Protein AF-X6NGT6-F1 (afdb_monomer_lite)

Structure (mmCIF, N/CA/C/O backbone):
data_AF-X6NGT6-F1
#
_entry.id   AF-X6NGT6-F1
#
loop_
_atom_site.group_PDB
_atom_site.id
_atom_site.type_symbol
_atom_site.label_atom_id
_atom_site.label_alt_id
_atom_site.label_comp_id
_atom_site.label_asym_id
_atom_site.label_entity_id
_atom_site.label_seq_id
_atom_site.pdbx_PDB_ins_code
_atom_site.Cartn_x
_atom_site.Cartn_y
_atom_site.Cartn_z
_atom_site.occupancy
_atom_site.B_iso_or_equiv
_atom_site.auth_seq_id
_atom_site.auth_comp_id
_atom_site.auth_asym_id
_atom_site.auth_atom_id
_atom_site.pdbx_PDB_model_num
ATOM 1 N N . MET A 1 1 ? 47.978 -23.141 -16.322 1.00 46.69 1 MET A N 1
ATOM 2 C CA . MET A 1 1 ? 48.030 -22.240 -15.149 1.00 46.69 1 MET A CA 1
ATOM 3 C C . MET A 1 1 ? 46.679 -21.555 -15.057 1.00 46.69 1 MET A C 1
ATOM 5 O O . MET A 1 1 ? 46.186 -21.098 -16.076 1.00 46.69 1 MET A O 1
ATOM 9 N N . LYS A 1 2 ? 46.016 -21.701 -13.908 1.00 37.84 2 LYS A N 1
ATOM 10 C CA . LYS A 1 2 ? 44.562 -21.581 -13.738 1.00 37.84 2 LYS A CA 1
ATOM 11 C C . LYS A 1 2 ? 44.108 -20.118 -13.680 1.00 37.84 2 LYS A C 1
ATOM 13 O O . LYS A 1 2 ? 44.763 -19.297 -13.047 1.00 37.84 2 LYS A O 1
ATOM 18 N N . ASN A 1 3 ? 42.982 -19.849 -14.338 1.00 34.78 3 ASN A N 1
ATOM 19 C CA . ASN A 1 3 ? 42.279 -18.572 -14.349 1.00 34.78 3 ASN A CA 1
ATOM 20 C C . ASN A 1 3 ? 41.592 -18.312 -13.004 1.00 34.78 3 ASN A C 1
ATOM 22 O O . ASN A 1 3 ? 41.085 -19.228 -12.360 1.00 34.78 3 ASN A O 1
ATOM 26 N N . ASN A 1 4 ? 41.606 -17.042 -12.612 1.00 36.25 4 ASN A N 1
ATOM 27 C CA . ASN A 1 4 ? 41.094 -16.511 -11.359 1.00 36.25 4 ASN A CA 1
ATOM 28 C C . ASN A 1 4 ? 39.622 -16.111 -11.561 1.00 36.25 4 ASN A C 1
ATOM 30 O O . ASN A 1 4 ? 39.339 -15.026 -12.068 1.00 36.25 4 ASN A O 1
ATOM 34 N N . THR A 1 5 ? 38.693 -16.991 -11.193 1.00 36.53 5 THR A N 1
ATOM 35 C CA . THR A 1 5 ? 3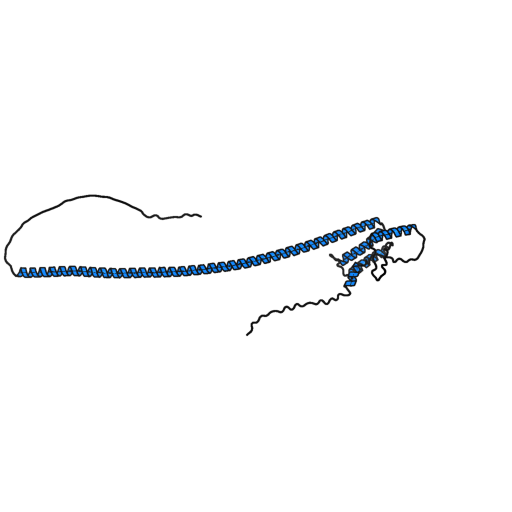7.263 -16.676 -11.091 1.00 36.53 5 THR A CA 1
ATOM 36 C C . THR A 1 5 ? 36.963 -16.513 -9.606 1.00 36.53 5 THR A C 1
ATOM 38 O O . THR A 1 5 ? 37.001 -17.484 -8.858 1.00 36.53 5 THR A O 1
ATOM 41 N N . LYS A 1 6 ? 36.747 -15.275 -9.152 1.00 36.47 6 LYS A N 1
ATOM 42 C CA . LYS A 1 6 ? 36.216 -15.007 -7.812 1.00 36.47 6 LYS A CA 1
ATOM 43 C C . LYS A 1 6 ? 34.702 -15.175 -7.873 1.00 36.47 6 LYS A C 1
ATOM 45 O O . LYS A 1 6 ? 33.984 -14.219 -8.147 1.00 36.47 6 LYS A O 1
ATOM 50 N N . GLU A 1 7 ? 34.255 -16.406 -7.681 1.00 31.94 7 GLU A N 1
ATOM 51 C CA . GLU A 1 7 ? 32.889 -16.723 -7.280 1.00 31.94 7 GLU A CA 1
ATOM 52 C C . GLU A 1 7 ? 32.806 -16.408 -5.783 1.00 31.94 7 GLU A C 1
ATOM 54 O O . GLU A 1 7 ? 33.496 -17.006 -4.961 1.00 31.94 7 GLU A O 1
ATOM 59 N N . SER A 1 8 ? 32.092 -15.338 -5.443 1.00 35.72 8 SER A N 1
ATOM 60 C CA . SER A 1 8 ? 31.777 -14.999 -4.063 1.00 35.72 8 SER A CA 1
ATOM 61 C C . SER A 1 8 ? 30.618 -15.883 -3.623 1.00 35.72 8 SER A C 1
ATOM 63 O O . SER A 1 8 ? 29.468 -15.601 -3.973 1.00 35.72 8 SER A O 1
ATOM 65 N N . ASP A 1 9 ? 30.932 -16.935 -2.876 1.00 31.55 9 ASP A N 1
ATOM 66 C CA . ASP A 1 9 ? 29.958 -17.724 -2.132 1.00 31.55 9 ASP A CA 1
ATOM 67 C C . ASP A 1 9 ? 29.259 -16.807 -1.126 1.00 31.55 9 ASP A C 1
ATOM 69 O O . ASP A 1 9 ? 29.783 -16.453 -0.069 1.00 31.55 9 ASP A O 1
ATOM 73 N N . ASN A 1 10 ? 28.069 -16.353 -1.507 1.00 35.31 10 ASN A N 1
ATOM 74 C CA . ASN A 1 10 ? 27.143 -15.673 -0.622 1.00 35.31 10 ASN A CA 1
ATOM 75 C C . ASN A 1 10 ? 26.397 -16.773 0.144 1.00 35.31 10 ASN A C 1
ATOM 77 O O . ASN A 1 10 ? 25.250 -17.101 -0.168 1.00 35.31 10 ASN A O 1
ATOM 81 N N . GLU A 1 11 ? 27.086 -17.403 1.097 1.00 34.66 11 GLU A N 1
ATOM 82 C CA . GLU A 1 11 ? 26.436 -18.246 2.091 1.00 34.66 11 GLU A CA 1
ATOM 83 C C . GLU A 1 11 ? 25.478 -17.355 2.877 1.00 34.66 11 GLU A C 1
ATOM 85 O O . GLU A 1 11 ? 25.872 -16.458 3.626 1.00 34.66 11 GLU A O 1
ATOM 90 N N . GLY A 1 12 ? 24.187 -17.560 2.618 1.00 30.50 12 GLY A N 1
ATOM 91 C CA . GLY A 1 12 ? 23.113 -16.904 3.331 1.00 30.50 12 GLY A CA 1
ATOM 92 C C . GLY A 1 12 ? 23.299 -17.126 4.822 1.00 30.50 12 GLY A C 1
ATOM 93 O O . GLY A 1 12 ? 23.121 -18.235 5.325 1.00 30.50 12 GLY A O 1
ATOM 94 N N . VAL A 1 13 ? 23.637 -16.046 5.522 1.00 30.73 13 VAL A N 1
ATOM 95 C CA . VAL A 1 13 ? 23.511 -15.952 6.970 1.00 30.73 13 VAL A CA 1
ATOM 96 C C . VAL A 1 13 ? 22.023 -16.088 7.270 1.00 30.73 13 VAL A C 1
ATOM 98 O O . VAL A 1 13 ? 21.266 -15.117 7.246 1.00 30.73 13 VAL A O 1
ATOM 101 N N . TRP A 1 14 ? 21.587 -17.320 7.515 1.00 27.00 14 TRP A N 1
ATOM 102 C CA . TRP A 1 14 ? 20.352 -17.577 8.228 1.00 27.00 14 TRP A CA 1
ATOM 103 C C . TRP A 1 14 ? 20.565 -17.014 9.625 1.00 27.00 14 TRP A C 1
ATOM 105 O O . TRP A 1 14 ? 21.152 -17.658 10.492 1.00 27.00 14 TRP A O 1
ATOM 115 N N . ILE A 1 15 ? 20.131 -15.772 9.829 1.00 28.94 15 ILE A N 1
ATOM 116 C CA . ILE A 1 15 ? 19.900 -15.254 11.168 1.00 28.94 15 ILE A CA 1
ATOM 117 C C . ILE A 1 15 ? 18.769 -16.119 11.717 1.00 28.94 15 ILE A C 1
ATOM 119 O O . ILE A 1 15 ? 17.588 -15.851 11.498 1.00 28.94 15 ILE A O 1
ATOM 123 N N . THR A 1 16 ? 19.137 -17.205 12.390 1.00 26.25 16 THR A N 1
ATOM 124 C CA . THR A 1 16 ? 18.264 -17.869 13.342 1.00 26.25 16 THR A CA 1
ATOM 125 C C . THR A 1 16 ? 18.009 -16.840 14.429 1.00 26.25 16 THR A C 1
ATOM 127 O O . THR A 1 16 ? 18.797 -16.684 15.361 1.00 26.25 16 THR A O 1
ATOM 130 N N . VAL A 1 17 ? 16.934 -16.070 14.264 1.00 31.61 17 VAL A N 1
ATOM 131 C CA . VAL A 1 17 ? 16.314 -15.354 15.370 1.00 31.61 17 VAL A CA 1
ATOM 132 C C . VAL A 1 17 ? 15.775 -16.458 16.263 1.00 31.61 17 VAL A C 1
ATOM 134 O O . VAL A 1 17 ? 14.681 -16.974 16.046 1.00 31.61 17 VAL A O 1
ATOM 137 N N . SER A 1 18 ? 16.624 -16.906 17.184 1.00 29.03 18 SER A N 1
ATOM 138 C CA . SER A 1 18 ? 16.264 -17.773 18.290 1.00 29.03 18 SER A CA 1
ATOM 139 C C . SER A 1 18 ? 15.046 -17.144 18.947 1.00 29.03 18 SER A C 1
ATOM 141 O O . SER A 1 18 ? 15.131 -16.077 19.554 1.00 29.03 18 SER A O 1
ATOM 143 N N . GLY A 1 19 ? 13.890 -17.753 18.707 1.00 31.58 19 GLY A N 1
ATOM 144 C CA . GLY A 1 19 ? 12.634 -17.316 19.270 1.00 31.58 19 GLY A CA 1
ATOM 145 C C . GLY A 1 19 ? 12.681 -17.500 20.775 1.00 31.58 19 GLY A C 1
ATOM 146 O O . GLY A 1 19 ? 12.391 -18.580 21.276 1.00 31.58 19 GLY A O 1
ATOM 147 N N . GLU A 1 20 ? 12.956 -16.419 21.497 1.00 29.33 20 GLU A N 1
ATOM 148 C CA . GLU A 1 20 ? 12.390 -16.187 22.827 1.00 29.33 20 GLU A CA 1
ATOM 149 C C . GLU A 1 20 ? 10.881 -15.931 22.662 1.00 29.33 20 GLU A C 1
ATOM 151 O O . GLU A 1 20 ? 10.355 -14.838 22.864 1.00 29.33 20 GLU A O 1
ATOM 156 N N . ALA A 1 21 ? 10.175 -16.954 22.191 1.00 36.78 21 ALA A N 1
ATOM 157 C CA . ALA A 1 21 ? 8.736 -16.991 22.033 1.00 36.78 21 ALA A CA 1
ATOM 158 C C . ALA A 1 21 ? 8.220 -18.075 22.975 1.00 36.78 21 ALA A C 1
ATOM 160 O O . ALA A 1 21 ? 8.030 -19.213 22.560 1.00 36.78 21 ALA A O 1
ATOM 161 N N . SER A 1 22 ? 8.043 -17.744 24.256 1.00 38.91 22 SER A N 1
ATOM 162 C CA . SER A 1 22 ? 7.264 -18.627 25.135 1.00 38.91 22 SER A CA 1
ATOM 163 C C . SER A 1 22 ? 6.560 -17.959 26.319 1.00 38.91 22 SER A C 1
ATOM 165 O O . SER A 1 22 ? 5.685 -18.596 26.893 1.00 38.91 22 SER A O 1
ATOM 167 N N . GLU A 1 23 ? 6.840 -16.698 26.671 1.00 34.12 23 GLU A N 1
ATOM 168 C CA . GLU A 1 23 ? 6.131 -16.048 27.799 1.00 34.12 23 GLU A CA 1
ATOM 169 C C . GLU A 1 23 ? 5.489 -14.695 27.451 1.00 34.12 23 GLU A C 1
ATOM 171 O O . GLU A 1 23 ? 4.496 -14.307 28.052 1.00 34.12 23 GLU A O 1
ATOM 176 N N . ARG A 1 24 ? 5.978 -13.983 26.427 1.00 35.28 24 ARG A N 1
ATOM 177 C CA . ARG A 1 24 ? 5.453 -12.651 26.057 1.00 35.28 24 ARG A CA 1
ATOM 178 C C . ARG A 1 24 ? 4.243 -12.696 25.107 1.00 35.28 24 ARG A C 1
ATOM 180 O O . ARG A 1 24 ? 3.558 -11.688 24.938 1.00 35.28 24 ARG A O 1
ATOM 187 N N . SER A 1 25 ? 3.995 -13.838 24.465 1.00 37.38 25 SER A N 1
ATOM 188 C CA . SER A 1 25 ? 2.803 -14.082 23.639 1.00 37.38 25 SER A CA 1
ATOM 189 C C . SER A 1 25 ? 1.574 -14.353 24.505 1.00 37.38 25 SER A C 1
ATOM 191 O O . SER A 1 25 ? 0.541 -13.729 24.301 1.00 37.38 25 SER A O 1
ATOM 193 N N . THR A 1 26 ? 1.706 -15.168 25.552 1.00 44.66 26 THR A N 1
ATOM 194 C CA . THR A 1 26 ? 0.584 -15.590 26.408 1.00 44.66 26 THR A CA 1
ATOM 195 C C . THR A 1 26 ? -0.088 -14.427 27.144 1.00 44.66 26 THR A C 1
ATOM 197 O O . THR A 1 26 ? -1.306 -14.418 27.295 1.00 44.66 26 THR A O 1
ATOM 200 N N . GLU A 1 27 ? 0.669 -13.411 27.562 1.00 45.47 27 GLU A N 1
ATOM 201 C CA . GLU A 1 27 ? 0.128 -12.247 28.277 1.00 45.47 27 GLU A CA 1
ATOM 202 C C . GLU A 1 27 ? -0.576 -11.241 27.349 1.00 45.47 27 GLU A C 1
ATOM 204 O O . GLU A 1 27 ? -1.602 -10.671 27.715 1.00 45.47 27 GLU A O 1
ATOM 209 N N . LYS A 1 28 ? -0.094 -11.087 26.107 1.00 45.78 28 LYS A N 1
ATOM 210 C CA . LYS A 1 28 ? -0.778 -10.291 25.072 1.00 45.78 28 LYS A CA 1
ATOM 211 C C . LYS A 1 28 ? -2.029 -10.994 24.541 1.00 45.78 28 LYS A C 1
ATOM 213 O O . LYS A 1 28 ? -3.033 -10.331 24.288 1.00 45.78 28 LYS A O 1
ATOM 218 N N . ASP A 1 29 ? -1.987 -12.320 24.440 1.00 45.03 29 ASP A N 1
ATOM 219 C CA . ASP A 1 29 ? -3.112 -13.149 24.004 1.00 45.03 29 ASP A CA 1
ATOM 220 C C . ASP A 1 29 ? -4.208 -13.245 25.089 1.00 45.03 29 ASP A C 1
ATOM 222 O O . ASP A 1 29 ? -5.395 -13.323 24.769 1.00 45.03 29 ASP A O 1
ATOM 226 N N . ASN A 1 30 ? -3.853 -13.135 26.378 1.00 50.59 30 ASN A N 1
ATOM 227 C CA . ASN A 1 30 ? -4.811 -13.100 27.496 1.00 50.59 30 ASN A CA 1
ATOM 228 C C . ASN A 1 30 ? -5.772 -11.898 27.443 1.00 50.59 30 ASN A C 1
ATOM 230 O O . ASN A 1 30 ? -6.913 -12.004 27.901 1.00 50.59 30 ASN A O 1
ATOM 234 N N . LEU A 1 31 ? -5.350 -10.779 26.845 1.00 52.31 31 LEU A N 1
ATOM 235 C CA . LEU A 1 31 ? -6.191 -9.593 26.658 1.00 52.31 31 LEU A CA 1
ATOM 236 C C . LEU A 1 31 ? -7.315 -9.839 25.640 1.00 52.31 31 LEU A C 1
ATOM 238 O O . LEU A 1 31 ? -8.348 -9.171 25.683 1.00 52.31 31 LEU A O 1
ATOM 242 N N . LEU A 1 32 ? -7.142 -10.811 24.739 1.00 51.16 32 LEU A N 1
ATOM 243 C CA . LEU A 1 32 ? -8.159 -11.196 23.763 1.00 51.16 32 LEU A CA 1
ATOM 244 C C . LEU A 1 32 ? -9.308 -11.990 24.409 1.00 51.16 32 LEU A C 1
ATOM 246 O O . LEU A 1 32 ? -10.413 -12.005 23.871 1.00 51.16 32 LEU A O 1
ATOM 250 N N . HIS A 1 33 ? -9.057 -12.629 25.559 1.00 53.78 33 HIS A N 1
ATOM 251 C CA . HIS A 1 33 ? -9.964 -13.629 26.134 1.00 53.78 33 HIS A CA 1
ATOM 252 C C . HIS A 1 33 ? -10.682 -13.183 27.416 1.00 53.78 33 HIS A C 1
ATOM 254 O O . HIS A 1 33 ? -11.703 -13.772 27.768 1.00 53.78 33 HIS A O 1
ATOM 260 N N . LYS A 1 34 ? -10.201 -12.137 28.106 1.00 66.94 34 LYS A N 1
ATOM 261 C CA . LYS A 1 34 ? -10.867 -11.556 29.286 1.00 66.94 34 LYS A CA 1
ATOM 262 C C . LYS A 1 34 ? -10.842 -10.028 29.239 1.00 66.94 34 LYS A C 1
ATOM 264 O O . LYS A 1 34 ? -9.793 -9.430 29.024 1.00 66.94 34 LYS A O 1
ATOM 269 N N . ASN A 1 35 ? -12.000 -9.403 29.452 1.00 75.75 35 ASN A N 1
ATOM 270 C CA . ASN A 1 35 ? -12.095 -7.957 29.642 1.00 75.75 35 ASN A CA 1
ATOM 271 C C . ASN A 1 35 ? -11.708 -7.626 31.098 1.00 75.75 35 ASN A C 1
ATOM 273 O O . ASN A 1 35 ? -12.425 -8.061 32.000 1.00 75.75 35 ASN A O 1
ATOM 277 N N . PRO A 1 36 ? -10.600 -6.901 31.341 1.00 77.06 36 PRO A N 1
ATOM 278 C CA . PRO A 1 36 ? -10.116 -6.620 32.691 1.00 77.06 36 PRO A CA 1
ATOM 279 C C . PRO A 1 36 ? -10.962 -5.572 33.428 1.00 77.06 36 PRO A C 1
ATOM 281 O O . PRO A 1 36 ? -10.968 -5.556 34.652 1.00 77.06 36 PRO A O 1
ATOM 284 N N . PHE A 1 37 ? -11.708 -4.736 32.702 1.00 80.19 37 PHE A N 1
ATOM 285 C CA . PHE A 1 37 ? -12.462 -3.617 33.273 1.00 80.19 37 PHE A CA 1
ATOM 286 C C . PHE A 1 37 ? -13.884 -3.995 33.702 1.00 80.19 37 PHE A C 1
ATOM 288 O O . PHE A 1 37 ? -14.490 -3.288 34.511 1.00 80.19 37 PHE A O 1
ATOM 295 N N . LEU A 1 38 ? -14.429 -5.089 33.151 1.00 80.50 38 LEU A N 1
ATOM 296 C CA . LEU A 1 38 ? -15.796 -5.522 33.436 1.00 80.50 38 LEU A CA 1
ATOM 297 C C . LEU A 1 38 ? -15.917 -6.017 34.873 1.00 80.50 38 LEU A C 1
ATOM 299 O O . LEU A 1 38 ? -15.320 -7.023 35.268 1.00 80.50 38 LEU A O 1
ATOM 303 N N . LYS A 1 39 ? -16.763 -5.337 35.646 1.00 77.69 39 LYS A N 1
ATOM 304 C CA . LYS A 1 39 ? -17.037 -5.729 37.025 1.00 77.69 39 LYS A CA 1
ATOM 305 C C . LYS A 1 39 ? -17.913 -6.985 37.049 1.00 77.69 39 LYS A C 1
ATOM 307 O O . LYS A 1 39 ? -19.049 -6.977 36.572 1.00 77.69 39 LYS A O 1
ATOM 312 N N . THR A 1 40 ? -17.381 -8.059 37.622 1.00 72.94 40 THR A N 1
ATOM 313 C CA . THR A 1 40 ? -18.073 -9.345 37.769 1.00 72.94 40 THR A CA 1
ATOM 314 C C . THR A 1 40 ? -18.293 -9.680 39.234 1.00 72.94 40 THR A C 1
ATOM 316 O O . THR A 1 40 ? -17.490 -9.316 40.093 1.00 72.94 40 THR A O 1
ATOM 319 N N . GLU A 1 41 ? -19.384 -10.382 39.513 1.00 67.44 41 GLU A N 1
ATOM 320 C CA . GLU A 1 41 ? -19.676 -10.951 40.825 1.00 67.44 41 GLU A CA 1
ATOM 321 C C . GLU A 1 41 ? -19.630 -12.483 40.715 1.00 67.44 41 GLU A C 1
ATOM 323 O O . GLU A 1 41 ? -20.013 -13.071 39.701 1.00 67.44 41 GLU A O 1
ATOM 328 N N . LYS A 1 42 ? -19.102 -13.150 41.747 1.00 56.56 42 LYS A N 1
ATOM 329 C CA . LYS A 1 42 ? -19.244 -14.604 41.888 1.00 56.56 42 LYS A CA 1
ATOM 330 C C . LYS A 1 42 ? -20.555 -14.857 42.614 1.00 56.56 42 LYS A C 1
ATOM 332 O O . LYS A 1 42 ? -20.782 -14.239 43.650 1.00 56.56 42 LYS A O 1
ATOM 337 N N . GLU A 1 43 ? -21.383 -15.764 42.103 1.00 46.66 43 GLU A N 1
ATOM 338 C CA . GLU A 1 43 ? -22.604 -16.187 42.792 1.00 46.66 43 GLU A CA 1
ATOM 339 C C . GLU A 1 43 ? -22.249 -16.812 44.152 1.00 46.66 43 GLU A C 1
ATOM 341 O O . GLU A 1 43 ? -21.917 -17.994 44.253 1.00 46.66 43 GLU A O 1
ATOM 346 N N . SER A 1 44 ? -22.295 -16.020 45.223 1.00 38.50 44 SER A N 1
ATOM 347 C CA . SER A 1 44 ? -22.336 -16.540 46.584 1.00 38.50 44 SER A CA 1
ATOM 348 C C . SER A 1 44 ? -23.791 -16.836 46.922 1.00 38.50 44 SER A C 1
ATOM 350 O O . SER A 1 44 ? -24.581 -15.927 47.172 1.00 38.50 44 SER A O 1
ATOM 352 N N . LYS A 1 45 ? -24.144 -18.123 46.911 1.00 37.00 45 LYS A N 1
ATOM 353 C CA . LYS A 1 45 ? -25.364 -18.631 47.538 1.00 37.00 45 LYS A CA 1
ATOM 354 C C . LYS A 1 45 ? -25.225 -18.412 49.038 1.00 37.00 45 LYS A C 1
ATOM 356 O O . LYS A 1 45 ? -24.646 -19.280 49.661 1.00 37.00 45 LYS A O 1
ATOM 361 N N . ASP A 1 46 ? -25.642 -17.268 49.571 1.00 35.69 46 ASP A N 1
ATOM 362 C CA . ASP A 1 46 ? -26.073 -17.119 50.966 1.00 35.69 46 ASP A CA 1
ATOM 363 C C . ASP A 1 46 ? -26.628 -15.702 51.223 1.00 35.69 46 ASP A C 1
ATOM 365 O O . ASP A 1 46 ? -25.954 -14.704 50.981 1.00 35.69 46 ASP A O 1
ATOM 369 N N . ALA A 1 47 ? -27.834 -15.684 51.806 1.00 35.69 47 ALA A N 1
ATOM 370 C CA . ALA A 1 47 ? -28.458 -14.646 52.639 1.00 35.69 47 ALA A CA 1
ATOM 371 C C . ALA A 1 47 ? -29.587 -13.741 52.070 1.00 35.69 47 ALA A C 1
ATOM 373 O O . ALA A 1 47 ? -29.368 -12.804 51.312 1.00 35.69 47 ALA A O 1
ATOM 374 N N . CYS A 1 48 ? -30.753 -13.956 52.703 1.00 34.03 48 CYS A N 1
ATOM 375 C CA . CYS A 1 48 ? -31.754 -12.996 53.201 1.00 34.03 48 CYS A CA 1
ATOM 376 C C . CYS A 1 48 ? -32.895 -12.527 52.275 1.00 34.03 48 CYS A C 1
ATOM 378 O O . CYS A 1 48 ? -32.822 -11.506 51.603 1.00 34.03 48 CYS A O 1
ATOM 380 N N . GLU A 1 49 ? -34.010 -13.257 52.375 1.00 49.28 49 GLU A N 1
ATOM 381 C CA . GLU A 1 49 ? -35.326 -13.008 51.783 1.00 49.28 49 GLU A CA 1
ATOM 382 C C . GLU A 1 49 ? -36.054 -11.803 52.410 1.00 49.28 49 GLU A C 1
ATOM 384 O O . GLU A 1 49 ? -36.924 -12.025 53.241 1.00 49.28 49 GLU A O 1
ATOM 389 N N . GLN A 1 50 ? -35.782 -10.549 52.025 1.00 47.59 50 GLN A N 1
ATOM 390 C CA . GLN A 1 50 ? -36.733 -9.430 52.221 1.00 47.59 50 GLN A CA 1
ATOM 391 C C . GLN A 1 50 ? -36.499 -8.294 51.200 1.00 47.59 50 GLN A C 1
ATOM 393 O O . GLN A 1 50 ? -35.911 -7.279 51.554 1.00 47.59 50 GLN A O 1
ATOM 398 N N . ASN A 1 51 ? -36.949 -8.461 49.941 1.00 49.66 51 ASN A N 1
ATOM 399 C CA . ASN A 1 51 ? -37.506 -7.410 49.048 1.00 49.66 51 ASN A CA 1
ATOM 400 C C . ASN A 1 51 ? -37.787 -7.960 47.625 1.00 49.66 51 ASN A C 1
ATOM 402 O O . ASN A 1 51 ? -37.125 -7.619 46.643 1.00 49.66 51 ASN A O 1
ATOM 406 N N . GLY A 1 52 ? -38.823 -8.795 47.487 1.00 65.25 52 GLY A N 1
ATOM 407 C CA . GLY A 1 52 ? -39.067 -9.581 46.266 1.00 65.25 52 GLY A CA 1
ATOM 408 C C . GLY A 1 52 ? -39.405 -8.809 44.975 1.00 65.25 52 GLY A C 1
ATOM 409 O O . GLY A 1 52 ? -39.444 -9.420 43.909 1.00 65.25 52 GLY A O 1
ATOM 410 N N . GLU A 1 53 ? -39.669 -7.499 45.013 1.00 70.56 53 GLU A N 1
ATOM 411 C CA . GLU A 1 53 ? -39.873 -6.687 43.795 1.00 70.56 53 GLU A CA 1
ATOM 412 C C . GLU A 1 53 ? -38.568 -6.098 43.247 1.00 70.56 53 GLU A C 1
ATOM 414 O O . GLU A 1 53 ? -38.349 -6.126 42.035 1.00 70.56 53 GLU A O 1
ATOM 419 N N . GLN A 1 54 ? -37.673 -5.631 44.122 1.00 72.81 54 GLN A N 1
ATOM 420 C CA . GLN A 1 54 ? -36.356 -5.117 43.728 1.00 72.81 54 GLN A CA 1
ATOM 421 C C . GLN A 1 54 ? -35.450 -6.243 43.227 1.00 72.81 54 GLN A C 1
ATOM 423 O O . GLN A 1 54 ? -34.772 -6.080 42.218 1.00 72.81 54 GLN A O 1
ATOM 428 N N . GLU A 1 55 ? -35.509 -7.422 43.847 1.00 78.88 55 GLU A N 1
ATOM 429 C CA . GLU A 1 55 ? -34.788 -8.610 43.372 1.00 78.88 55 GLU A CA 1
ATOM 430 C C . GLU A 1 55 ? -35.225 -9.025 41.960 1.00 78.88 55 GLU A C 1
ATOM 432 O O . GLU A 1 55 ? -34.387 -9.340 41.117 1.00 78.88 55 GLU A O 1
ATOM 437 N N . LYS A 1 56 ? -36.527 -8.943 41.650 1.00 82.38 56 LYS A N 1
ATOM 438 C CA . LYS A 1 56 ? -37.042 -9.222 40.298 1.00 82.38 56 LYS A CA 1
ATOM 439 C C . LYS A 1 56 ? -36.583 -8.187 39.273 1.00 82.38 56 LYS A C 1
ATOM 441 O O . LYS A 1 56 ? -36.321 -8.550 38.128 1.00 82.38 56 LYS A O 1
ATOM 446 N N . GLN A 1 57 ? -36.518 -6.909 39.647 1.00 82.19 57 GLN A N 1
ATOM 447 C CA . GLN A 1 57 ? -35.997 -5.853 38.771 1.00 82.19 57 GLN A CA 1
ATOM 448 C C . GLN A 1 57 ? -34.494 -6.033 38.518 1.00 82.19 57 GLN A C 1
ATOM 450 O O . GLN A 1 57 ? -34.057 -5.938 37.374 1.00 82.19 57 GLN A O 1
ATOM 455 N N . ASN A 1 58 ? -33.735 -6.391 39.553 1.00 85.06 58 ASN A N 1
ATOM 456 C CA . ASN A 1 58 ? -32.308 -6.684 39.467 1.00 85.06 58 ASN A CA 1
ATOM 457 C C . ASN A 1 58 ? -32.021 -7.915 38.592 1.00 85.06 58 ASN A C 1
ATOM 459 O O . ASN A 1 58 ? -31.143 -7.854 37.737 1.00 85.06 58 ASN A O 1
ATOM 463 N N . ALA A 1 59 ? -32.804 -8.989 38.725 1.00 85.50 59 ALA A N 1
ATOM 464 C CA . ALA A 1 59 ? -32.690 -10.167 37.863 1.00 85.50 59 ALA A CA 1
ATOM 465 C C . ALA A 1 59 ? -32.956 -9.824 36.386 1.00 85.50 59 ALA A C 1
ATOM 467 O O . ALA A 1 59 ? -32.167 -10.174 35.514 1.00 85.50 59 ALA A O 1
ATOM 468 N N . ARG A 1 60 ? -34.010 -9.043 36.100 1.00 87.81 60 ARG A N 1
ATOM 469 C CA . ARG A 1 60 ? -34.300 -8.568 34.732 1.00 87.81 60 ARG A CA 1
ATOM 470 C C . ARG A 1 60 ? -33.174 -7.710 34.160 1.00 87.81 60 ARG A C 1
ATOM 472 O O . ARG A 1 60 ? -32.886 -7.794 32.969 1.00 87.81 60 ARG A O 1
ATOM 479 N N . LEU A 1 61 ? -32.564 -6.866 34.990 1.00 87.31 61 LEU A N 1
ATOM 480 C CA . LEU A 1 61 ? -31.432 -6.038 34.588 1.00 87.31 61 LEU A CA 1
ATOM 481 C C . LEU A 1 61 ? -30.181 -6.889 34.329 1.00 87.31 61 LEU A C 1
ATOM 483 O O . LEU A 1 61 ? -29.478 -6.626 33.359 1.00 87.31 61 LEU A O 1
ATOM 487 N N . GLN A 1 62 ? -29.923 -7.935 35.120 1.00 85.69 62 GLN A N 1
ATOM 488 C CA . GLN A 1 62 ? -28.849 -8.893 34.829 1.00 85.69 62 GLN A CA 1
ATOM 489 C C . GLN A 1 62 ? -29.066 -9.608 33.501 1.00 85.69 62 GLN A C 1
ATOM 491 O O . GLN A 1 62 ? -28.160 -9.591 32.670 1.00 85.69 62 GLN A O 1
ATOM 496 N N . ASP A 1 63 ? -30.266 -10.142 33.262 1.00 86.06 63 ASP A N 1
ATOM 497 C CA . ASP A 1 63 ? -30.607 -10.802 31.998 1.00 86.06 63 ASP A CA 1
ATOM 498 C C . ASP A 1 63 ? -30.387 -9.856 30.806 1.00 86.06 63 ASP A C 1
ATOM 500 O O . ASP A 1 63 ? -29.838 -10.237 29.769 1.00 86.06 63 ASP A O 1
ATOM 504 N N . PHE A 1 64 ? -30.767 -8.585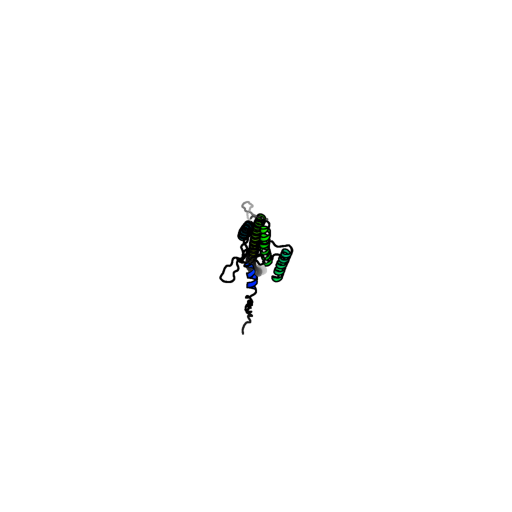 30.968 1.00 88.44 64 PHE A N 1
ATOM 505 C CA . PHE A 1 64 ? -30.536 -7.541 29.975 1.00 88.44 64 PHE A CA 1
ATOM 506 C C . PHE A 1 64 ? -29.043 -7.265 29.745 1.00 88.44 64 PHE A C 1
ATOM 508 O O . PHE A 1 64 ? -28.596 -7.192 28.599 1.00 88.44 64 PHE A O 1
ATOM 515 N N . LEU A 1 65 ? -28.258 -7.135 30.817 1.00 87.50 65 LEU A N 1
ATOM 516 C CA . LEU A 1 65 ? -26.814 -6.920 30.733 1.00 87.50 65 LEU A CA 1
ATOM 517 C C . LEU A 1 65 ? -26.113 -8.100 30.048 1.00 87.50 65 LEU A C 1
ATOM 519 O O . LEU A 1 65 ? -25.261 -7.876 29.188 1.00 87.50 65 LEU A O 1
ATOM 523 N N . HIS A 1 66 ? -26.505 -9.338 30.361 1.00 85.50 66 HIS A N 1
ATOM 524 C CA . HIS A 1 66 ? -25.988 -10.551 29.719 1.00 85.50 66 HIS A CA 1
ATOM 525 C C . HIS A 1 66 ? -26.362 -10.651 28.240 1.00 85.50 66 HIS A C 1
ATOM 527 O O . HIS A 1 66 ? -25.584 -11.185 27.449 1.00 85.50 66 HIS A O 1
ATOM 533 N N . ALA A 1 67 ? -27.526 -10.126 27.847 1.00 85.75 67 ALA A N 1
ATOM 534 C CA . ALA A 1 67 ? -27.941 -10.080 26.447 1.00 85.75 67 ALA A CA 1
ATOM 535 C C . ALA A 1 67 ? -27.122 -9.075 25.617 1.00 85.75 67 ALA A C 1
ATOM 537 O O . ALA A 1 67 ? -26.932 -9.271 24.416 1.00 85.75 67 ALA A O 1
ATOM 538 N N . ILE A 1 68 ? -26.644 -7.998 26.242 1.00 86.44 68 ILE A N 1
ATOM 539 C CA . ILE A 1 68 ? -25.953 -6.897 25.562 1.00 86.44 68 ILE A CA 1
ATOM 540 C C . ILE A 1 68 ? -24.432 -7.061 25.551 1.00 86.44 68 ILE A C 1
ATOM 542 O O . ILE A 1 68 ? -23.770 -6.769 24.547 1.00 86.44 68 ILE A O 1
ATOM 546 N N . ILE A 1 69 ? -23.868 -7.477 26.680 1.00 83.94 69 ILE A N 1
ATOM 547 C CA . ILE A 1 69 ? -22.436 -7.670 26.864 1.00 83.94 69 ILE A CA 1
ATOM 548 C C . ILE A 1 69 ? -22.229 -9.151 27.109 1.00 83.94 69 ILE A C 1
ATOM 550 O O . ILE A 1 69 ? -22.760 -9.712 28.066 1.00 83.94 69 ILE A O 1
ATOM 554 N N . LYS A 1 70 ? -21.420 -9.785 26.258 1.00 73.62 70 LYS A N 1
ATOM 555 C CA . LYS A 1 70 ? -21.062 -11.184 26.466 1.00 73.62 70 LYS A CA 1
ATOM 556 C C . LYS A 1 70 ? -20.367 -11.308 27.831 1.00 73.62 70 LYS A C 1
ATOM 558 O O . LYS A 1 70 ? -19.324 -10.672 28.011 1.00 73.62 70 LYS A O 1
ATOM 563 N N . PRO A 1 71 ? -20.903 -12.100 28.777 1.00 65.88 71 PRO A N 1
ATOM 564 C CA . PRO A 1 71 ? -20.264 -12.259 30.070 1.00 65.88 71 PRO A CA 1
ATOM 565 C C . PRO A 1 71 ? -18.879 -12.894 29.880 1.00 65.88 71 PRO A C 1
ATOM 567 O O . PRO A 1 71 ? -18.707 -13.769 29.020 1.00 65.88 71 PRO A O 1
ATOM 570 N N . PRO A 1 72 ? -17.871 -12.449 30.643 1.00 64.44 72 PRO A N 1
ATOM 571 C CA . PRO A 1 72 ? -16.540 -13.026 30.565 1.00 64.44 72 PRO A CA 1
ATOM 572 C C . PRO A 1 72 ? -16.580 -14.486 31.035 1.00 64.44 72 PRO A C 1
ATOM 574 O O . PRO A 1 72 ? -17.000 -14.787 32.151 1.00 64.44 72 PRO A O 1
ATOM 577 N N . SER A 1 73 ? -16.132 -15.407 30.181 1.00 58.28 73 SER A N 1
ATOM 578 C CA . SER A 1 73 ? -15.987 -16.822 30.531 1.00 58.28 73 SER A CA 1
ATOM 579 C C . SER A 1 73 ? -14.616 -17.067 31.158 1.00 58.28 73 SER A C 1
ATOM 581 O O . SER A 1 73 ? -13.575 -16.763 30.564 1.00 58.28 73 SER A O 1
ATOM 583 N N . GLU A 1 74 ? -14.584 -17.635 32.359 1.00 49.94 74 GLU A N 1
ATOM 584 C CA . GLU A 1 74 ? -13.337 -18.044 32.994 1.00 49.94 74 GLU A CA 1
ATOM 585 C C . GLU A 1 74 ? -12.861 -19.392 32.430 1.00 49.94 74 GLU A C 1
ATOM 587 O O . GLU A 1 74 ? -13.181 -20.448 32.958 1.00 49.94 74 GLU A O 1
ATOM 592 N N . ASN A 1 75 ? -12.028 -19.368 31.384 1.00 47.91 75 ASN A N 1
ATOM 593 C CA . ASN A 1 75 ? -11.341 -20.575 30.905 1.00 47.91 75 ASN A CA 1
ATOM 594 C C . ASN A 1 75 ? -10.171 -20.930 31.838 1.00 47.91 75 ASN A C 1
ATOM 596 O O . ASN A 1 75 ? -9.003 -20.728 31.504 1.00 47.91 75 ASN A O 1
ATOM 600 N N . ARG A 1 76 ? -10.473 -21.434 33.035 1.00 45.81 76 ARG A N 1
ATOM 601 C CA . ARG A 1 76 ? -9.497 -22.101 33.901 1.00 45.81 76 ARG A CA 1
ATOM 602 C C . ARG A 1 76 ? -10.112 -23.405 34.405 1.00 45.81 76 ARG A C 1
ATOM 604 O O . ARG A 1 76 ? -10.727 -23.439 35.460 1.00 45.81 76 ARG A O 1
ATOM 611 N N . SER A 1 77 ? -9.880 -24.480 33.645 1.00 40.88 77 SER A N 1
ATOM 612 C CA . SER A 1 77 ? -10.070 -25.895 34.029 1.00 40.88 77 SER A CA 1
ATOM 613 C C . SER A 1 77 ? -11.508 -26.363 34.342 1.00 40.88 77 SER A C 1
ATOM 615 O O . SER A 1 77 ? -12.013 -26.161 35.434 1.00 40.88 77 SER A O 1
ATOM 617 N N . HIS A 1 78 ? -12.105 -27.088 33.385 1.00 45.06 78 HIS A N 1
ATOM 618 C CA . HIS A 1 78 ? -13.205 -28.073 33.496 1.00 45.06 78 HIS A CA 1
ATOM 619 C C . HIS A 1 78 ? -14.505 -27.749 34.263 1.00 45.06 78 HIS A C 1
ATOM 621 O O . HIS A 1 78 ? -15.387 -28.604 34.313 1.00 45.06 78 HIS A O 1
ATOM 627 N N . THR A 1 79 ? -14.706 -26.530 34.749 1.00 42.78 79 THR A N 1
ATOM 628 C CA . THR A 1 79 ? -16.026 -26.031 35.155 1.00 42.78 79 THR A CA 1
ATOM 629 C C . THR A 1 79 ? -16.223 -24.636 34.578 1.00 42.78 79 THR A C 1
ATOM 631 O O . THR A 1 79 ? -15.591 -23.687 35.042 1.00 42.78 79 THR A O 1
ATOM 634 N N . ASP A 1 80 ? -17.081 -24.519 33.561 1.00 50.97 80 ASP A N 1
ATOM 635 C CA . ASP A 1 80 ? -17.484 -23.239 32.971 1.00 50.97 80 ASP A CA 1
ATOM 636 C C . ASP A 1 80 ? -18.387 -22.490 33.962 1.00 50.97 80 ASP A C 1
ATOM 638 O O . ASP A 1 80 ? -19.613 -22.501 33.863 1.00 50.97 80 ASP A O 1
ATOM 642 N N . SER A 1 81 ? -17.785 -21.864 34.970 1.00 53.50 81 SER A N 1
ATOM 643 C CA . SER A 1 81 ? -18.503 -20.944 35.846 1.00 53.50 81 SER A CA 1
ATOM 644 C C . SER A 1 81 ? -18.757 -19.659 35.064 1.00 53.50 81 SER A C 1
ATOM 646 O O . SER A 1 81 ? -17.833 -18.884 34.804 1.00 53.50 81 SER A O 1
ATOM 648 N N . ILE A 1 82 ? -20.006 -19.447 34.650 1.00 60.94 82 ILE A N 1
ATOM 649 C CA . ILE A 1 82 ? -20.434 -18.190 34.036 1.00 60.94 82 ILE A CA 1
ATOM 650 C C . ILE A 1 82 ? -20.362 -17.121 35.129 1.00 60.94 82 ILE A C 1
ATOM 652 O O . ILE A 1 82 ? -21.078 -17.192 36.123 1.00 60.94 82 ILE A O 1
ATOM 656 N N . LEU A 1 83 ? -19.457 -16.154 34.974 1.00 69.00 83 LEU A N 1
ATOM 657 C CA . LEU A 1 83 ? -19.388 -14.998 35.863 1.00 69.00 83 LEU A CA 1
ATOM 658 C C . LEU A 1 83 ? -20.558 -14.065 35.536 1.00 69.00 83 LEU A C 1
ATOM 660 O O . LEU A 1 83 ? -20.761 -13.703 34.372 1.00 69.00 83 LEU A O 1
ATOM 664 N N . SER A 1 84 ? -21.330 -13.672 36.551 1.00 73.00 84 SER A N 1
ATOM 665 C CA . SER A 1 84 ? -22.426 -12.726 36.370 1.00 73.00 84 SER A CA 1
ATOM 666 C C . SER A 1 84 ? -21.893 -11.291 36.346 1.00 73.00 84 SER A C 1
ATOM 668 O O . SER A 1 84 ? -20.871 -10.961 36.958 1.00 73.00 84 SER A O 1
ATOM 670 N N . LEU A 1 85 ? -22.556 -10.428 35.573 1.00 81.44 85 LEU A N 1
ATOM 671 C CA . LEU A 1 85 ? -22.207 -9.015 35.513 1.00 81.44 85 LEU A CA 1
ATOM 672 C C . LEU A 1 85 ? -22.741 -8.335 36.774 1.00 81.44 85 LEU A C 1
ATOM 674 O O . LEU A 1 85 ? -23.901 -8.519 37.147 1.00 81.44 85 LEU A O 1
ATOM 678 N N . SER A 1 86 ? -21.889 -7.537 37.414 1.00 84.31 86 SER A N 1
ATOM 679 C CA . SER A 1 86 ? -22.265 -6.754 38.590 1.00 84.31 86 SER A CA 1
ATOM 680 C C . SER A 1 86 ? -23.374 -5.758 38.240 1.00 84.31 86 SER A C 1
ATOM 682 O O . SER A 1 86 ? -23.242 -4.995 37.279 1.00 84.31 86 SER A O 1
ATOM 684 N N . ILE A 1 87 ? -24.414 -5.693 39.074 1.00 83.69 87 ILE A N 1
ATOM 685 C CA . ILE A 1 87 ? -25.498 -4.694 38.972 1.00 83.69 87 ILE A CA 1
ATOM 686 C C . ILE A 1 87 ? -25.137 -3.408 39.733 1.00 83.69 87 ILE A C 1
ATOM 688 O O . ILE A 1 87 ? -25.780 -2.375 39.582 1.00 83.69 87 ILE A O 1
ATOM 692 N N . THR A 1 88 ? -24.092 -3.441 40.565 1.00 86.69 88 THR A N 1
ATOM 693 C CA . THR A 1 88 ? -23.694 -2.264 41.343 1.00 86.69 88 THR A CA 1
ATOM 694 C C . THR A 1 88 ? -23.123 -1.164 40.441 1.00 86.69 88 THR A C 1
ATOM 696 O O . THR A 1 88 ? -22.220 -1.421 39.634 1.00 86.69 88 THR A O 1
ATOM 699 N N . HIS A 1 89 ? -23.652 0.054 40.591 1.00 86.75 89 HIS A N 1
ATOM 700 C CA . HIS A 1 89 ? -23.144 1.262 39.937 1.00 86.75 89 HIS A CA 1
ATOM 701 C C . HIS A 1 89 ? -21.831 1.720 40.586 1.00 86.75 89 HIS A C 1
ATOM 703 O O . HIS A 1 89 ? -21.663 1.590 41.806 1.00 86.75 89 HIS A O 1
ATOM 709 N N . ARG A 1 90 ? -20.896 2.264 39.799 1.00 88.69 90 ARG A N 1
ATOM 710 C CA . ARG A 1 90 ? -19.648 2.829 40.338 1.00 88.69 90 ARG A CA 1
ATOM 711 C C . ARG A 1 90 ? -19.839 4.242 40.886 1.00 88.69 90 ARG A C 1
ATOM 713 O O . ARG A 1 90 ? -20.353 5.138 40.228 1.00 88.69 90 ARG A O 1
ATOM 720 N N . ASN A 1 91 ? -19.296 4.478 42.077 1.00 90.25 91 ASN A N 1
ATOM 721 C CA . ASN A 1 91 ? -19.210 5.818 42.658 1.00 90.25 91 ASN A CA 1
ATOM 722 C C . ASN A 1 91 ? -18.107 6.660 41.983 1.00 90.25 91 ASN A C 1
ATOM 724 O O . ASN A 1 91 ? -17.157 6.127 41.412 1.00 90.25 91 ASN A O 1
ATOM 728 N N . ARG A 1 92 ? -18.155 7.992 42.139 1.00 90.94 92 ARG A N 1
ATOM 729 C CA . ARG A 1 92 ? -17.129 8.922 41.614 1.00 90.94 92 ARG A CA 1
ATOM 730 C C . ARG A 1 92 ? -15.665 8.506 41.886 1.00 90.94 92 ARG A C 1
ATOM 732 O O . ARG A 1 92 ? -14.893 8.549 40.932 1.00 90.94 92 ARG A O 1
ATOM 739 N N . PRO A 1 93 ? -15.252 8.103 43.107 1.00 92.88 93 PRO A N 1
ATOM 740 C CA . PRO A 1 93 ? -13.883 7.623 43.332 1.00 92.88 93 PRO A CA 1
ATOM 741 C C . PRO A 1 93 ? -13.570 6.322 42.574 1.00 92.88 93 PRO A C 1
ATOM 743 O O . PRO A 1 93 ? -12.493 6.197 42.007 1.00 92.88 93 PRO A O 1
ATOM 746 N N . GLN A 1 94 ? -14.528 5.399 42.455 1.00 89.81 94 GLN A N 1
ATOM 747 C CA . GLN A 1 94 ? -14.345 4.147 41.704 1.00 89.81 94 GLN A CA 1
ATOM 748 C C . GLN A 1 94 ? -14.212 4.386 40.192 1.00 89.81 94 GLN A C 1
ATOM 750 O O . GLN A 1 94 ? -13.558 3.616 39.492 1.00 89.81 94 GLN A O 1
ATOM 755 N N . LEU A 1 95 ? -14.813 5.459 39.670 1.00 89.94 95 LEU A N 1
ATOM 756 C CA . LEU A 1 95 ? -14.613 5.884 38.283 1.00 89.94 95 LEU A CA 1
ATOM 757 C C . LEU A 1 95 ? -13.204 6.467 38.060 1.00 89.94 95 LEU A C 1
ATOM 759 O O . LEU A 1 95 ? -12.610 6.270 36.999 1.00 89.94 95 LEU A O 1
ATOM 763 N N . GLN A 1 96 ? -12.650 7.162 39.061 1.00 93.38 96 GLN A N 1
ATOM 764 C CA . GLN A 1 96 ? -11.257 7.623 39.020 1.00 93.38 96 GLN A CA 1
ATOM 765 C C . GLN A 1 96 ? -10.283 6.442 39.064 1.00 93.38 96 GLN A C 1
ATOM 767 O O . GLN A 1 96 ? -9.325 6.431 38.297 1.00 93.38 96 GLN A O 1
ATOM 772 N N . GLU A 1 97 ? -10.562 5.432 39.890 1.00 92.81 97 GLU A N 1
ATOM 773 C CA . GLU A 1 97 ? -9.804 4.175 39.916 1.00 92.81 97 GLU A CA 1
ATOM 774 C C . GLU A 1 97 ? -9.830 3.477 38.552 1.00 92.81 97 GLU A C 1
ATOM 776 O O . GLU A 1 97 ? -8.774 3.121 38.043 1.00 92.81 97 GLU A O 1
ATOM 781 N N . LEU A 1 98 ? -11.000 3.376 37.908 1.00 91.56 98 LEU A N 1
ATOM 782 C CA . LEU A 1 98 ? -11.127 2.799 36.563 1.00 91.56 98 LEU A CA 1
ATOM 783 C C . LEU A 1 98 ? -10.302 3.567 35.516 1.00 91.56 98 LEU A C 1
ATOM 785 O O . LEU A 1 98 ? -9.700 2.974 34.621 1.00 91.56 98 LEU A O 1
ATOM 789 N N . THR A 1 99 ? -10.257 4.896 35.633 1.00 92.75 99 THR A N 1
ATOM 790 C CA . THR A 1 99 ? -9.444 5.741 34.746 1.00 92.75 99 THR A CA 1
ATOM 791 C C . THR A 1 99 ? -7.953 5.472 34.957 1.00 92.75 99 THR A C 1
ATOM 793 O O . THR A 1 99 ? -7.222 5.279 33.987 1.00 92.75 99 THR A O 1
ATOM 796 N N . HIS A 1 100 ? -7.511 5.397 36.215 1.00 94.50 100 HIS A N 1
ATOM 797 C CA . HIS A 1 100 ? -6.132 5.055 36.563 1.00 94.50 100 HIS A CA 1
ATOM 798 C C . HIS A 1 100 ? -5.745 3.651 36.090 1.00 94.50 100 HIS A C 1
ATOM 800 O O . HIS A 1 100 ? -4.678 3.481 35.508 1.00 94.50 100 HIS A O 1
ATOM 806 N N . GLU A 1 101 ? -6.625 2.667 36.264 1.00 92.31 101 GLU A N 1
ATOM 807 C CA . GLU A 1 101 ? -6.415 1.295 35.806 1.00 92.31 101 GLU A CA 1
ATOM 808 C C . GLU A 1 101 ? -6.215 1.243 34.283 1.00 92.31 101 GLU A C 1
ATOM 810 O O . GLU A 1 101 ? -5.266 0.626 33.795 1.00 92.31 101 GLU A O 1
ATOM 815 N N . TYR A 1 102 ? -7.046 1.957 33.517 1.00 92.62 102 TYR A N 1
ATOM 816 C CA . TYR A 1 102 ? -6.874 2.079 32.068 1.00 92.62 102 TYR A CA 1
ATOM 817 C C . TYR A 1 102 ? -5.527 2.714 31.691 1.00 92.62 102 TYR A C 1
ATOM 819 O O . TYR A 1 102 ? -4.834 2.219 30.794 1.00 92.62 102 TYR A O 1
ATOM 827 N N . GLU A 1 103 ? -5.127 3.790 32.371 1.00 93.50 103 GLU A N 1
ATOM 828 C CA . GLU A 1 103 ? -3.830 4.431 32.146 1.00 93.50 103 GLU A CA 1
ATOM 829 C C . GLU A 1 103 ? -2.657 3.503 32.480 1.00 93.50 103 GLU A C 1
ATOM 831 O O . GLU A 1 103 ? -1.667 3.467 31.745 1.00 93.50 103 GLU A O 1
ATOM 836 N N . ASP A 1 104 ? -2.760 2.736 33.559 1.00 93.06 104 ASP A N 1
ATOM 837 C CA . ASP A 1 104 ? -1.718 1.815 33.998 1.00 93.06 104 ASP A CA 1
ATOM 838 C C . ASP A 1 104 ? -1.598 0.614 33.057 1.00 93.06 104 ASP A C 1
ATOM 840 O O . ASP A 1 104 ? -0.478 0.228 32.705 1.00 93.06 104 ASP A O 1
ATOM 844 N N . PHE A 1 105 ? -2.709 0.102 32.520 1.00 91.69 105 PHE A N 1
ATOM 845 C CA . PHE A 1 105 ? -2.666 -0.857 31.415 1.00 91.69 105 PHE A CA 1
ATOM 846 C C . PHE A 1 105 ? -2.028 -0.249 30.164 1.00 91.69 105 PHE A C 1
ATOM 848 O O . PHE A 1 105 ? -1.152 -0.868 29.558 1.00 91.69 105 PHE A O 1
ATOM 855 N N . CYS A 1 106 ? -2.383 0.984 29.797 1.00 90.75 106 CYS A N 1
ATOM 856 C CA . CYS A 1 106 ? -1.774 1.663 28.652 1.00 90.75 106 CYS A CA 1
ATOM 857 C C . CYS A 1 106 ? -0.252 1.825 28.805 1.00 90.75 106 CYS A C 1
ATOM 859 O O . CYS A 1 106 ? 0.471 1.672 27.814 1.00 90.75 106 CYS A O 1
ATOM 861 N N . LYS A 1 107 ? 0.240 2.102 30.023 1.00 92.12 107 LYS A N 1
ATOM 862 C CA . LYS A 1 107 ? 1.676 2.175 30.347 1.00 92.12 107 LYS A CA 1
ATOM 863 C C . LYS A 1 107 ? 2.335 0.798 30.311 1.00 92.12 107 LYS A C 1
ATOM 865 O O . LYS A 1 107 ? 3.385 0.652 29.688 1.00 92.12 107 LYS A O 1
ATOM 870 N N . THR A 1 108 ? 1.709 -0.205 30.925 1.00 90.94 108 THR A N 1
ATOM 871 C CA . THR A 1 108 ? 2.217 -1.585 30.999 1.00 90.94 108 THR A CA 1
ATOM 872 C C . THR A 1 108 ? 2.402 -2.176 29.605 1.00 90.94 108 THR A C 1
ATOM 874 O O . THR A 1 108 ? 3.454 -2.729 29.290 1.00 90.94 108 THR A O 1
ATOM 877 N N . TYR A 1 109 ? 1.422 -1.971 28.723 1.00 87.94 109 TYR A N 1
ATOM 878 C CA . TYR A 1 109 ? 1.481 -2.427 27.335 1.00 87.94 109 TYR A CA 1
ATOM 879 C C . TYR A 1 109 ? 2.231 -1.475 26.394 1.00 87.94 109 TYR A C 1
ATOM 881 O O . TYR A 1 109 ? 2.298 -1.748 25.195 1.00 87.94 109 TYR A O 1
ATOM 889 N N . GLN A 1 110 ? 2.809 -0.385 26.917 1.00 90.25 110 GLN A N 1
ATOM 890 C CA . GLN A 1 110 ? 3.578 0.608 26.158 1.00 90.25 110 GLN A CA 1
ATOM 891 C C . GLN A 1 110 ? 2.825 1.109 24.918 1.00 90.25 110 GLN A C 1
ATOM 893 O O . GLN A 1 110 ? 3.377 1.219 23.820 1.00 90.25 110 GLN A O 1
ATOM 898 N N . THR A 1 111 ? 1.535 1.382 25.097 1.00 91.62 111 THR A N 1
ATOM 899 C CA . THR A 1 111 ? 0.675 1.841 24.008 1.00 91.62 111 THR A CA 1
ATOM 900 C C . THR A 1 111 ? 1.097 3.216 23.500 1.00 91.62 111 THR A C 1
ATOM 902 O O . THR A 1 111 ? 1.632 4.054 24.236 1.00 91.62 111 THR A O 1
ATOM 905 N N . LYS A 1 112 ? 0.853 3.477 22.214 1.00 90.50 112 LYS A N 1
ATOM 906 C CA . LYS A 1 112 ? 1.205 4.773 21.620 1.00 90.50 112 LYS A CA 1
ATOM 907 C C . LYS A 1 112 ? 0.250 5.864 22.108 1.00 90.50 112 LYS A C 1
ATOM 909 O O . LYS A 1 112 ? -0.973 5.722 22.056 1.00 90.50 112 LYS A O 1
ATOM 914 N N . GLN A 1 113 ? 0.815 7.002 22.511 1.00 87.75 113 GLN A N 1
ATOM 915 C CA . GLN A 1 113 ? 0.038 8.187 22.899 1.00 87.75 113 GLN A CA 1
ATOM 916 C C . GLN A 1 113 ? -0.620 8.870 21.690 1.00 87.75 113 GLN A C 1
ATOM 918 O O . GLN A 1 113 ? -1.723 9.407 21.799 1.00 87.75 113 GLN A O 1
ATOM 923 N N . THR A 1 114 ? 0.016 8.795 20.519 1.00 90.12 114 THR A N 1
ATOM 924 C CA . THR A 1 114 ? -0.476 9.371 19.263 1.00 90.12 114 THR A CA 1
ATOM 925 C C . THR A 1 114 ? -0.432 8.348 18.125 1.00 90.12 114 THR A C 1
ATOM 927 O O . THR A 1 114 ? 0.435 7.473 18.079 1.00 90.12 114 THR A O 1
ATOM 930 N N . GLY A 1 115 ? -1.373 8.468 17.186 1.00 91.00 115 GLY A N 1
ATOM 931 C CA . GLY A 1 115 ? -1.514 7.551 16.052 1.00 91.00 115 GLY A CA 1
ATOM 932 C C . GLY A 1 115 ? -2.364 6.312 16.351 1.00 91.00 115 GLY A C 1
ATOM 933 O O . GLY A 1 115 ? -3.015 6.218 17.388 1.00 91.00 115 GLY A O 1
ATOM 934 N N . ILE A 1 116 ? -2.383 5.379 15.394 1.00 90.25 116 ILE A N 1
ATOM 935 C CA . ILE A 1 116 ? -3.173 4.143 15.464 1.00 90.25 116 ILE A CA 1
ATOM 936 C C . ILE A 1 116 ? -2.366 3.073 16.207 1.00 90.25 116 ILE A C 1
ATOM 938 O O . ILE A 1 116 ? -1.233 2.763 15.821 1.00 90.25 116 ILE A O 1
ATOM 942 N N . ASP A 1 117 ? -2.962 2.505 17.255 1.00 92.31 117 ASP A N 1
ATOM 943 C CA . ASP A 1 117 ? -2.397 1.404 18.029 1.00 92.31 117 ASP A CA 1
ATOM 944 C C . ASP A 1 117 ? -3.477 0.379 18.388 1.00 92.31 117 ASP A C 1
ATOM 946 O O . ASP A 1 117 ? -4.467 0.705 19.041 1.00 92.31 117 ASP A O 1
ATOM 950 N N . HIS A 1 118 ? -3.273 -0.868 17.964 1.00 90.06 118 HIS A N 1
ATOM 951 C CA . HIS A 1 118 ? -4.270 -1.933 18.075 1.00 90.06 118 HIS A CA 1
ATOM 952 C C . HIS A 1 118 ? -4.554 -2.296 19.535 1.00 90.06 118 HIS A C 1
ATOM 954 O O . HIS A 1 118 ? -5.712 -2.474 19.905 1.00 90.06 118 HIS A O 1
ATOM 960 N N . THR A 1 119 ? -3.521 -2.340 20.382 1.00 90.69 119 THR A N 1
ATOM 961 C CA . THR A 1 119 ? -3.674 -2.671 21.806 1.00 90.69 119 THR A CA 1
ATOM 962 C C . THR A 1 119 ? -4.487 -1.604 22.529 1.00 90.69 119 THR A C 1
ATOM 964 O O . THR A 1 119 ? -5.397 -1.921 23.289 1.00 90.69 119 THR A O 1
ATOM 967 N N . ARG A 1 120 ? -4.216 -0.325 22.241 1.00 91.44 120 ARG A N 1
ATOM 968 C CA . ARG A 1 120 ? -4.977 0.793 22.804 1.00 91.44 120 ARG A CA 1
ATOM 969 C C . ARG A 1 120 ? -6.426 0.793 22.332 1.00 91.44 120 ARG A C 1
ATOM 971 O O . ARG A 1 120 ? -7.325 0.998 23.143 1.00 91.44 120 ARG A O 1
ATOM 978 N N . THR A 1 121 ? -6.665 0.548 21.043 1.00 90.56 121 THR A N 1
ATOM 979 C CA . THR A 1 121 ? -8.021 0.410 20.494 1.00 90.56 121 THR A CA 1
ATOM 980 C C . THR A 1 121 ? -8.782 -0.719 21.189 1.00 90.56 121 THR A C 1
ATOM 982 O O . THR A 1 121 ? -9.929 -0.524 21.583 1.00 90.56 121 THR A O 1
ATOM 985 N N . HIS A 1 122 ? -8.133 -1.862 21.415 1.00 89.75 122 HIS A N 1
ATOM 986 C CA . HIS A 1 122 ? -8.727 -2.992 22.127 1.00 89.75 122 HIS A CA 1
ATOM 987 C C . HIS A 1 122 ? -9.066 -2.659 23.586 1.00 89.75 122 HIS A C 1
ATOM 989 O O . HIS A 1 122 ? -10.214 -2.830 23.990 1.00 89.75 122 HIS A O 1
ATOM 995 N N . LEU A 1 123 ? -8.122 -2.089 24.345 1.00 91.31 123 LEU A N 1
ATOM 996 C CA . LEU A 1 123 ? -8.357 -1.624 25.722 1.00 91.31 123 LEU A CA 1
ATOM 997 C C . LEU A 1 123 ? -9.491 -0.592 25.791 1.00 91.31 123 LEU A C 1
ATOM 999 O O . LEU A 1 123 ? -10.308 -0.626 26.705 1.00 91.31 123 LEU A O 1
ATOM 1003 N N . THR A 1 124 ? -9.574 0.301 24.800 1.00 91.81 124 THR A N 1
ATOM 1004 C CA . THR A 1 124 ? -10.647 1.300 24.712 1.00 91.81 124 THR A CA 1
ATOM 1005 C C . THR A 1 124 ? -12.007 0.635 24.506 1.00 91.81 124 THR A C 1
ATOM 1007 O O . THR A 1 124 ? -12.971 1.024 25.155 1.00 91.81 124 THR A O 1
ATOM 1010 N N . PHE A 1 125 ? -12.108 -0.381 23.642 1.00 90.75 125 PHE A N 1
ATOM 1011 C CA . PHE A 1 125 ? -13.360 -1.123 23.458 1.00 90.75 125 PHE A CA 1
ATOM 1012 C C . PHE A 1 125 ? -13.751 -1.927 24.699 1.00 90.75 125 PHE A C 1
ATOM 1014 O O . PHE A 1 125 ? -14.930 -1.967 25.040 1.00 90.75 125 PHE A O 1
ATOM 1021 N N . GLN A 1 126 ? -12.776 -2.515 25.393 1.00 89.56 126 GLN A N 1
ATOM 1022 C CA . GLN A 1 126 ? -13.009 -3.208 26.657 1.00 89.56 126 GLN A CA 1
ATOM 1023 C C . GLN A 1 126 ? -13.524 -2.255 27.746 1.00 89.56 126 GLN A C 1
ATOM 1025 O O . GLN A 1 126 ? -14.493 -2.576 28.433 1.00 89.56 126 GLN A O 1
ATOM 1030 N N . LEU A 1 127 ? -12.936 -1.060 27.855 1.00 91.75 127 LEU A N 1
ATOM 1031 C CA . LEU A 1 127 ? -13.429 0.001 28.734 1.00 91.75 127 LEU A CA 1
ATOM 1032 C C . LEU A 1 127 ? -14.829 0.476 28.313 1.00 91.75 127 LEU A C 1
ATOM 1034 O O . LEU A 1 127 ? -15.676 0.739 29.162 1.00 91.75 127 LEU A O 1
ATOM 1038 N N . PHE A 1 128 ? -15.100 0.556 27.009 1.00 92.50 128 PHE A N 1
ATOM 1039 C CA . PHE A 1 128 ? -16.406 0.960 26.490 1.00 92.50 128 PHE A CA 1
ATOM 1040 C C . PHE A 1 128 ? -17.518 -0.022 26.872 1.00 92.50 128 PHE A C 1
ATOM 1042 O O . PHE A 1 128 ? -18.631 0.410 27.157 1.00 92.50 128 PHE A O 1
ATOM 1049 N N . ASP A 1 129 ? -17.227 -1.323 26.939 1.00 90.88 129 ASP A N 1
ATOM 1050 C CA . ASP A 1 129 ? -18.187 -2.314 27.433 1.00 90.88 129 ASP A CA 1
ATOM 1051 C C . ASP A 1 129 ? -18.529 -2.077 28.918 1.00 90.88 129 ASP A C 1
ATOM 1053 O O . ASP A 1 129 ? -19.696 -2.155 29.297 1.00 90.88 129 ASP A O 1
ATOM 1057 N N . GLU A 1 130 ? -17.561 -1.689 29.754 1.00 90.44 130 GLU A N 1
ATOM 1058 C CA . GLU A 1 130 ? -17.835 -1.300 31.148 1.00 90.44 130 GLU A CA 1
ATOM 1059 C C . GLU A 1 130 ? -18.658 -0.001 31.233 1.00 90.44 130 GLU A C 1
ATOM 1061 O O . GLU A 1 130 ? -19.579 0.096 32.043 1.00 90.44 130 GLU A O 1
ATOM 1066 N N . LEU A 1 131 ? -18.411 0.974 30.351 1.00 91.81 131 LEU A N 1
ATOM 1067 C CA . LEU A 1 131 ? -19.245 2.181 30.259 1.00 91.81 131 LEU A CA 1
ATOM 1068 C C . LEU A 1 131 ? -20.683 1.863 29.825 1.00 91.81 131 LEU A C 1
ATOM 1070 O O . LEU A 1 131 ? -21.625 2.476 30.332 1.00 91.81 131 LEU A O 1
ATOM 1074 N N . ILE A 1 132 ? -20.868 0.902 28.913 1.00 93.12 132 ILE A N 1
ATOM 1075 C CA . ILE A 1 132 ? -22.194 0.405 28.528 1.00 93.12 132 ILE A CA 1
ATOM 1076 C C . ILE A 1 132 ? -22.875 -0.243 29.732 1.00 93.12 132 ILE A C 1
ATOM 1078 O O . ILE A 1 132 ? -24.054 0.034 29.945 1.00 93.12 132 ILE A O 1
ATOM 1082 N N . ARG A 1 133 ? -22.158 -1.053 30.527 1.00 91.88 133 ARG A N 1
ATOM 1083 C CA . ARG A 1 133 ? -22.702 -1.661 31.752 1.00 91.88 133 ARG A CA 1
ATOM 1084 C C . ARG A 1 133 ? -23.207 -0.586 32.715 1.00 91.88 133 ARG A C 1
ATOM 1086 O O . ARG A 1 133 ? -24.356 -0.658 33.134 1.00 91.88 133 ARG A O 1
ATOM 1093 N N . GLU A 1 134 ? -22.392 0.427 33.012 1.00 92.00 134 GLU A N 1
ATOM 1094 C CA . GLU A 1 134 ? -22.779 1.531 33.904 1.00 92.00 134 GLU A CA 1
ATOM 1095 C C . GLU A 1 134 ? -23.989 2.310 33.368 1.00 92.00 134 GLU A C 1
ATOM 1097 O O . GLU A 1 134 ? -24.970 2.509 34.081 1.00 92.00 134 GLU A O 1
ATOM 1102 N N . CYS A 1 135 ? -23.980 2.676 32.081 1.00 92.62 135 CYS A N 1
ATOM 1103 C CA . CYS A 1 135 ? -25.102 3.392 31.469 1.00 92.62 135 CYS A CA 1
ATOM 1104 C C . CYS A 1 135 ? -26.387 2.552 31.418 1.00 92.62 135 CYS A C 1
ATOM 1106 O O . CYS A 1 135 ? -27.479 3.112 31.494 1.00 92.62 135 CYS A O 1
ATOM 1108 N N . ALA A 1 136 ? -26.266 1.233 31.243 1.00 92.44 136 ALA A N 1
ATOM 1109 C CA . ALA A 1 136 ? -27.386 0.299 31.220 1.00 92.44 136 ALA A CA 1
ATOM 1110 C C . ALA A 1 136 ? -28.007 0.102 32.609 1.00 92.44 136 ALA A C 1
ATOM 1112 O O . ALA A 1 136 ? -29.222 -0.071 32.688 1.00 92.44 136 ALA A O 1
ATOM 1113 N N . ILE A 1 137 ? -27.196 0.156 33.672 1.00 91.50 137 ILE A N 1
ATOM 1114 C CA . ILE A 1 137 ? -27.672 0.137 35.062 1.00 91.50 137 ILE A CA 1
ATOM 1115 C C . ILE A 1 137 ? -28.476 1.401 35.369 1.00 91.50 137 ILE A C 1
ATOM 1117 O O . ILE A 1 137 ? -29.548 1.300 35.959 1.00 91.50 137 ILE A O 1
ATOM 1121 N N . ASP A 1 138 ? -28.007 2.568 34.914 1.00 91.38 138 ASP A N 1
ATOM 1122 C CA . ASP A 1 138 ? -28.744 3.826 35.070 1.00 91.38 138 ASP A CA 1
ATOM 1123 C C . ASP A 1 138 ? -30.062 3.818 34.281 1.00 91.38 138 ASP A C 1
ATOM 1125 O O . ASP A 1 138 ? -31.131 4.118 34.815 1.00 91.38 138 ASP A O 1
ATOM 1129 N N . CYS A 1 139 ? -29.985 3.528 32.978 1.00 91.88 139 CYS A N 1
ATOM 1130 C CA . CYS A 1 139 ? -31.120 3.473 32.059 1.00 91.88 139 CYS A CA 1
ATOM 1131 C C . CYS A 1 139 ? -30.855 2.436 30.959 1.00 91.88 139 CYS A C 1
ATOM 1133 O O . CYS A 1 139 ? -30.030 2.654 30.063 1.00 91.88 139 CYS A O 1
ATOM 1135 N N . SER A 1 140 ? -31.622 1.347 30.960 1.00 91.06 140 SER A N 1
ATOM 1136 C CA . SER A 1 140 ? -31.457 0.239 30.010 1.00 91.06 140 SER A CA 1
ATOM 1137 C C . SER A 1 140 ? -31.491 0.685 28.537 1.00 91.06 140 SER A C 1
ATOM 1139 O O . SER A 1 140 ? -30.645 0.294 27.733 1.00 91.06 140 SER A O 1
ATOM 1141 N N . GLU A 1 141 ? -32.388 1.602 28.177 1.00 93.00 141 GLU A N 1
ATOM 1142 C CA . GLU A 1 141 ? -32.569 2.116 26.819 1.00 93.00 141 GLU A CA 1
ATOM 1143 C C . GLU A 1 141 ? -31.341 2.896 26.336 1.00 93.00 141 GLU A C 1
ATOM 1145 O O . GLU A 1 141 ? -30.967 2.824 25.162 1.00 93.00 141 GLU A O 1
ATOM 1150 N N . ARG A 1 142 ? -30.674 3.610 27.253 1.00 93.94 142 ARG A N 1
ATOM 1151 C CA . ARG A 1 142 ? -29.433 4.337 26.965 1.00 93.94 142 ARG A CA 1
ATOM 1152 C C . ARG A 1 142 ? -28.277 3.369 26.747 1.00 93.94 142 ARG A C 1
ATOM 1154 O O . ARG A 1 142 ? -27.509 3.560 25.804 1.00 93.94 142 ARG A O 1
ATOM 1161 N N . GLY A 1 143 ? -28.192 2.322 27.568 1.00 93.19 143 GLY A N 1
ATOM 1162 C CA . GLY A 1 143 ? -27.253 1.219 27.368 1.00 93.19 143 GLY A CA 1
ATOM 1163 C C . GLY A 1 143 ? -27.426 0.569 25.993 1.00 93.19 143 GLY A C 1
ATOM 1164 O O . GLY A 1 143 ? -26.466 0.459 25.234 1.00 93.19 143 GLY A O 1
ATOM 1165 N N . LEU A 1 144 ? -28.666 0.247 25.609 1.00 92.88 144 LEU A N 1
ATOM 1166 C CA . LEU A 1 144 ? -28.976 -0.330 24.297 1.00 92.88 144 LEU A CA 1
ATOM 1167 C C . LEU A 1 144 ? -28.597 0.603 23.136 1.00 92.88 144 LEU A C 1
ATOM 1169 O O . LEU A 1 144 ? -28.092 0.150 22.107 1.00 92.88 144 LEU A O 1
ATOM 1173 N N . MET A 1 145 ? -28.814 1.911 23.288 1.00 94.69 145 MET A N 1
ATOM 1174 C CA . MET A 1 145 ? -28.389 2.895 22.293 1.00 94.69 145 MET A CA 1
ATOM 1175 C C . MET A 1 145 ? -26.860 2.930 22.148 1.00 94.69 145 MET A C 1
ATOM 1177 O O . MET A 1 145 ? -26.359 2.917 21.023 1.00 94.69 145 MET A O 1
ATOM 1181 N N . MET A 1 146 ? -26.114 2.926 23.259 1.00 94.94 146 MET A N 1
ATOM 1182 C CA . MET A 1 146 ? -24.644 2.923 23.245 1.00 94.94 146 MET A CA 1
ATOM 1183 C C . MET A 1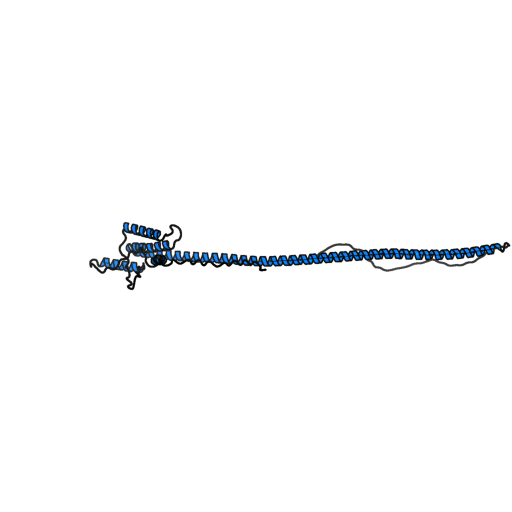 146 ? -24.071 1.691 22.532 1.00 94.94 146 MET A C 1
ATOM 1185 O O . MET A 1 146 ? -23.066 1.797 21.835 1.00 94.94 146 MET A O 1
ATOM 1189 N N . VAL A 1 147 ? -24.736 0.543 22.642 1.00 94.19 147 VAL A N 1
ATOM 1190 C CA . VAL A 1 147 ? -24.339 -0.708 21.973 1.00 94.19 147 VAL A CA 1
ATOM 1191 C C . VAL A 1 147 ? -24.453 -0.588 20.465 1.00 94.19 147 VAL A C 1
ATOM 1193 O O . VAL A 1 147 ? -23.519 -0.931 19.749 1.00 94.19 147 VAL A O 1
ATOM 1196 N N . ARG A 1 148 ? -25.556 -0.017 19.973 1.00 94.81 148 ARG A N 1
ATOM 1197 C CA . ARG A 1 148 ? -25.719 0.244 18.538 1.00 94.81 148 ARG A CA 1
ATOM 1198 C C . ARG A 1 148 ? -24.647 1.197 18.019 1.00 94.81 148 ARG A C 1
ATOM 1200 O O . ARG A 1 148 ? -24.087 0.957 16.957 1.00 94.81 148 ARG A O 1
ATOM 1207 N N . VAL A 1 149 ? -24.328 2.243 18.785 1.00 95.31 149 VAL A N 1
ATOM 1208 C CA . VAL A 1 149 ? -23.248 3.183 18.440 1.00 95.31 149 VAL A CA 1
ATOM 1209 C C . VAL A 1 149 ? -21.887 2.480 18.419 1.00 95.31 149 VAL A C 1
ATOM 1211 O O . VAL A 1 149 ? -21.103 2.715 17.503 1.00 95.31 149 VAL A O 1
ATOM 1214 N N . ARG A 1 150 ? -21.608 1.591 19.383 1.00 94.00 150 ARG A N 1
ATOM 1215 C CA . ARG A 1 150 ? -20.384 0.774 19.416 1.00 94.00 150 ARG A CA 1
ATOM 1216 C C . ARG A 1 150 ? -20.259 -0.090 18.169 1.00 94.00 150 ARG A C 1
ATOM 1218 O O . ARG A 1 150 ? -19.188 -0.140 17.571 1.00 94.00 150 ARG A O 1
ATOM 1225 N N . ASP A 1 151 ? -21.329 -0.790 17.815 1.00 93.81 151 ASP A N 1
ATOM 1226 C CA . ASP A 1 151 ? -21.317 -1.758 16.724 1.00 93.81 151 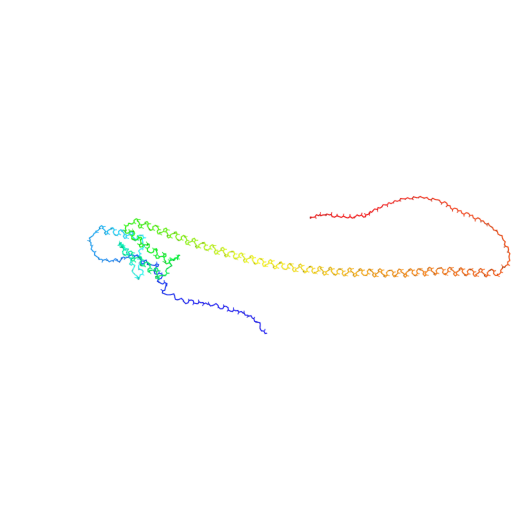ASP A CA 1
ATOM 1227 C C . ASP A 1 151 ? -21.199 -1.044 15.368 1.00 93.81 151 ASP A C 1
ATOM 1229 O O . ASP A 1 151 ? -20.412 -1.471 14.527 1.00 93.81 151 ASP A O 1
ATOM 1233 N N . GLU A 1 152 ? -21.851 0.111 15.202 1.00 96.31 152 GLU A N 1
ATOM 1234 C CA . GLU A 1 152 ? -21.657 0.989 14.040 1.00 96.31 152 GLU A CA 1
ATOM 1235 C C . GLU A 1 152 ? -20.218 1.537 13.971 1.00 96.31 152 GLU A C 1
ATOM 1237 O O . GLU A 1 152 ? -19.586 1.526 12.914 1.00 96.31 152 GLU A O 1
ATOM 1242 N N . ALA A 1 153 ? -19.646 1.972 15.100 1.00 93.69 153 ALA A N 1
ATOM 1243 C CA . ALA A 1 153 ? -18.261 2.443 15.159 1.00 93.69 153 ALA A CA 1
ATOM 1244 C C . ALA A 1 153 ? -17.251 1.331 14.815 1.00 93.69 153 ALA A C 1
ATOM 1246 O O . ALA A 1 153 ? -16.263 1.584 14.126 1.00 93.69 153 ALA A O 1
ATOM 1247 N N . LYS A 1 154 ? -17.501 0.090 15.252 1.00 93.06 154 LYS A N 1
ATOM 1248 C CA . LYS A 1 154 ? -16.691 -1.081 14.880 1.00 93.06 154 LYS A CA 1
ATOM 1249 C C . LYS A 1 154 ? -16.831 -1.400 13.393 1.00 93.06 154 LYS A C 1
ATOM 1251 O O . LYS A 1 154 ? -15.822 -1.500 12.704 1.00 93.06 154 LYS A O 1
ATOM 1256 N N . MET A 1 155 ? -18.059 -1.459 12.878 1.00 95.56 155 MET A N 1
ATOM 1257 C CA . MET A 1 155 ? -18.321 -1.745 11.465 1.00 95.56 155 MET A CA 1
ATOM 1258 C C . MET A 1 155 ? -17.680 -0.700 10.539 1.00 95.56 155 MET A C 1
ATOM 1260 O O . MET A 1 155 ? -17.061 -1.049 9.533 1.00 95.56 155 MET A O 1
ATOM 1264 N N . THR A 1 156 ? -17.780 0.585 10.886 1.00 96.56 156 THR A N 1
ATOM 1265 C CA . THR A 1 156 ? -17.148 1.672 10.120 1.00 96.56 156 THR A CA 1
ATOM 1266 C C . THR A 1 156 ? -15.623 1.617 10.192 1.00 96.56 156 THR A C 1
ATOM 1268 O O . THR A 1 156 ? -14.960 1.813 9.171 1.00 96.56 156 THR A O 1
ATOM 1271 N N . LEU A 1 157 ? -15.047 1.301 11.356 1.00 93.75 157 LEU A N 1
ATOM 1272 C CA . LEU A 1 157 ? -13.604 1.113 11.500 1.00 93.75 157 LEU A CA 1
ATOM 1273 C C . LEU A 1 157 ? -13.100 -0.055 10.640 1.00 93.75 157 LEU A C 1
ATOM 1275 O O . LEU A 1 157 ? -12.114 0.110 9.918 1.00 93.75 157 LEU A O 1
ATOM 1279 N N . ASP A 1 158 ? -13.796 -1.191 10.655 1.00 94.12 158 ASP A N 1
ATOM 1280 C CA . ASP A 1 158 ? -13.456 -2.373 9.857 1.00 94.12 158 ASP A CA 1
ATOM 1281 C C . ASP A 1 158 ? -13.552 -2.079 8.352 1.00 94.12 158 ASP A C 1
ATOM 1283 O O . ASP A 1 158 ? -12.665 -2.448 7.573 1.00 94.12 158 ASP A O 1
ATOM 1287 N N . ALA A 1 159 ? -14.575 -1.329 7.931 1.00 97.50 159 ALA A N 1
ATOM 1288 C CA . ALA A 1 159 ? -14.701 -0.865 6.553 1.00 97.50 159 ALA A CA 1
ATOM 1289 C C . ALA A 1 159 ? -13.514 0.026 6.141 1.00 97.50 159 ALA A C 1
ATOM 1291 O O . ALA A 1 159 ? -12.943 -0.161 5.062 1.00 97.50 159 ALA A O 1
ATOM 1292 N N . TYR A 1 160 ? -13.081 0.954 7.002 1.00 96.19 160 TYR A N 1
ATOM 1293 C CA . TYR A 1 160 ? -11.902 1.780 6.726 1.00 96.19 160 TYR A CA 1
ATOM 1294 C C . TYR A 1 160 ? -10.606 0.966 6.668 1.00 96.19 160 TYR A C 1
ATOM 1296 O O . TYR A 1 160 ? -9.775 1.209 5.788 1.00 96.19 160 TYR A O 1
ATOM 1304 N N . GLN A 1 161 ? -10.431 -0.026 7.544 1.00 94.44 161 GLN A N 1
ATOM 1305 C CA . GLN A 1 161 ? -9.281 -0.934 7.498 1.00 94.44 161 GLN A CA 1
ATOM 1306 C C . GLN A 1 161 ? -9.249 -1.744 6.196 1.00 94.44 161 GLN A C 1
ATOM 1308 O O . GLN A 1 161 ? -8.185 -1.892 5.579 1.00 94.44 161 GLN A O 1
ATOM 1313 N N . MET A 1 162 ? -10.409 -2.220 5.737 1.00 96.44 162 MET A N 1
ATOM 1314 C CA . MET A 1 162 ? -10.542 -2.921 4.463 1.00 96.44 162 MET A CA 1
ATOM 1315 C C . MET A 1 162 ? -10.183 -2.006 3.290 1.00 96.44 162 MET A C 1
ATOM 1317 O O . MET A 1 162 ? -9.345 -2.371 2.465 1.00 96.44 162 MET A O 1
ATOM 1321 N N . LEU A 1 163 ? -10.743 -0.795 3.237 1.00 96.56 163 LEU A N 1
ATOM 1322 C CA . LEU A 1 163 ? -10.438 0.181 2.187 1.00 96.56 163 LEU A CA 1
ATOM 1323 C C . LEU A 1 163 ? -8.954 0.553 2.159 1.00 96.56 163 LEU A C 1
ATOM 1325 O O . LEU A 1 163 ? -8.363 0.641 1.082 1.00 96.56 163 LEU A O 1
ATOM 1329 N N . PHE A 1 164 ? -8.327 0.729 3.322 1.00 95.75 164 PHE A N 1
ATOM 1330 C CA . PHE A 1 164 ? -6.895 0.998 3.411 1.00 95.75 164 PHE A CA 1
ATOM 1331 C C . PHE A 1 164 ? -6.060 -0.174 2.880 1.00 95.75 164 PHE A C 1
ATOM 1333 O O . PHE A 1 164 ? -5.131 0.030 2.095 1.00 95.75 164 PHE A O 1
ATOM 1340 N N . SER A 1 165 ? -6.419 -1.403 3.254 1.00 94.81 165 SER A N 1
ATOM 1341 C CA . SER A 1 165 ? -5.738 -2.623 2.800 1.00 94.81 165 SER A CA 1
ATOM 1342 C C . SER A 1 165 ? -5.869 -2.817 1.288 1.00 94.81 165 SER A C 1
ATOM 1344 O O . SER A 1 165 ? -4.880 -3.107 0.610 1.00 94.81 165 SER A O 1
ATOM 1346 N N . LEU A 1 166 ? -7.065 -2.574 0.745 1.00 96.38 166 LEU A N 1
ATOM 1347 C CA . LEU A 1 166 ? -7.327 -2.595 -0.692 1.00 96.38 166 LEU A CA 1
ATOM 1348 C C . LEU A 1 166 ? -6.513 -1.522 -1.416 1.00 96.38 166 LEU A C 1
ATOM 1350 O O . LEU A 1 166 ? -5.809 -1.833 -2.376 1.00 96.38 166 LEU A O 1
ATOM 1354 N N . ASN A 1 167 ? -6.544 -0.276 -0.938 1.00 96.25 167 ASN A N 1
ATOM 1355 C CA . ASN A 1 167 ? -5.788 0.819 -1.541 1.00 96.25 167 ASN A CA 1
ATOM 1356 C C . ASN A 1 167 ? -4.285 0.502 -1.566 1.00 96.25 167 ASN A C 1
ATOM 1358 O O . ASN A 1 167 ? -3.655 0.567 -2.623 1.00 96.25 167 ASN A O 1
ATOM 1362 N N . LYS A 1 168 ? -3.733 0.040 -0.438 1.00 95.19 168 LYS A N 1
ATOM 1363 C CA . LYS A 1 168 ? -2.337 -0.398 -0.340 1.00 95.19 168 LYS A CA 1
ATOM 1364 C C . LYS A 1 168 ? -2.000 -1.468 -1.384 1.00 95.19 168 LYS A C 1
ATOM 1366 O O . LYS A 1 168 ? -0.996 -1.323 -2.077 1.00 95.19 168 LYS A O 1
ATOM 1371 N N . GLY A 1 169 ? -2.847 -2.487 -1.549 1.00 94.12 169 GLY A N 1
ATOM 1372 C CA . GLY A 1 169 ? -2.665 -3.527 -2.569 1.00 94.12 169 GLY A CA 1
ATOM 1373 C C . GLY A 1 169 ? -2.751 -3.000 -4.008 1.00 94.12 169 GLY A C 1
ATOM 1374 O O . GLY A 1 169 ? -1.959 -3.384 -4.870 1.00 94.12 169 GLY A O 1
ATOM 1375 N N . THR A 1 170 ? -3.669 -2.072 -4.294 1.00 94.00 170 THR A N 1
ATOM 1376 C CA . THR A 1 170 ? -3.750 -1.454 -5.631 1.00 94.00 170 THR A CA 1
ATOM 1377 C C . THR A 1 170 ? -2.542 -0.574 -5.942 1.00 94.00 170 THR A C 1
ATOM 1379 O O . THR A 1 170 ? -2.109 -0.499 -7.089 1.00 94.00 170 THR A O 1
ATOM 1382 N N . PHE A 1 171 ? -1.978 0.091 -4.935 1.00 96.25 171 PHE A N 1
ATOM 1383 C CA . PHE A 1 171 ? -0.801 0.929 -5.111 1.00 96.25 171 PHE A CA 1
ATOM 1384 C C . PHE A 1 171 ? 0.442 0.088 -5.414 1.00 96.25 171 PHE A C 1
ATOM 1386 O O . PHE A 1 171 ? 1.145 0.372 -6.385 1.00 96.25 171 PHE A O 1
ATOM 1393 N N . THR A 1 172 ? 0.686 -0.975 -4.639 1.00 95.44 172 THR A N 1
ATOM 1394 C CA . THR A 1 172 ? 1.837 -1.865 -4.861 1.00 95.44 172 THR A CA 1
ATOM 1395 C C . THR A 1 172 ? 1.766 -2.523 -6.233 1.00 95.44 172 THR A C 1
ATOM 1397 O O . THR A 1 172 ? 2.718 -2.439 -7.000 1.00 95.44 172 THR A O 1
ATOM 1400 N N . THR A 1 173 ? 0.607 -3.066 -6.608 1.00 95.31 173 THR A N 1
ATOM 1401 C CA . THR A 1 173 ? 0.417 -3.703 -7.922 1.00 95.31 173 THR A CA 1
ATOM 1402 C C . THR A 1 173 ? 0.618 -2.737 -9.090 1.00 95.31 173 THR A C 1
ATOM 1404 O O . THR A 1 173 ? 1.254 -3.103 -10.079 1.00 95.31 173 THR A O 1
ATOM 1407 N N . LYS A 1 174 ? 0.136 -1.490 -8.990 1.00 96.12 174 LYS A N 1
ATOM 1408 C CA . LYS A 1 174 ? 0.386 -0.451 -10.006 1.00 96.12 174 LYS A CA 1
ATOM 1409 C C . LYS A 1 174 ? 1.866 -0.077 -10.090 1.00 96.12 174 LYS A C 1
ATOM 1411 O O . LYS A 1 174 ? 2.390 0.057 -11.196 1.00 96.12 174 LYS A O 1
ATOM 1416 N N . SER A 1 175 ? 2.536 0.063 -8.946 1.00 96.00 175 SER A N 1
ATOM 1417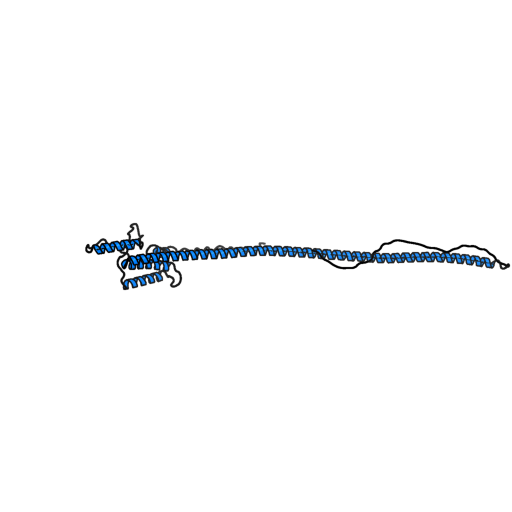 C CA . SER A 1 175 ? 3.979 0.308 -8.889 1.00 96.00 175 SER A CA 1
ATOM 1418 C C . SER A 1 175 ? 4.739 -0.827 -9.580 1.00 96.00 175 SER A C 1
ATOM 1420 O O . SER A 1 175 ? 5.498 -0.582 -10.518 1.00 96.00 175 SER A O 1
ATOM 1422 N N . ASP A 1 176 ? 4.450 -2.075 -9.219 1.00 95.56 176 ASP A N 1
ATOM 1423 C CA . ASP A 1 176 ? 5.084 -3.260 -9.797 1.00 95.56 176 ASP A CA 1
ATOM 1424 C C . ASP A 1 176 ? 4.827 -3.377 -11.303 1.00 95.56 176 ASP A C 1
ATOM 1426 O O . ASP A 1 176 ? 5.736 -3.695 -12.073 1.00 95.56 176 ASP A O 1
ATOM 1430 N N . HIS A 1 177 ? 3.606 -3.075 -11.754 1.00 96.56 177 HIS A N 1
ATOM 1431 C CA . HIS A 1 177 ? 3.277 -3.037 -13.176 1.00 96.56 177 HIS A CA 1
ATOM 1432 C C . HIS A 1 177 ? 4.111 -1.983 -13.915 1.00 96.56 177 HIS A C 1
ATOM 1434 O O . HIS A 1 177 ? 4.634 -2.255 -14.996 1.00 96.56 177 HIS A O 1
ATOM 1440 N N . SER A 1 178 ? 4.252 -0.779 -13.355 1.00 96.81 178 SER A N 1
ATOM 1441 C CA . SER A 1 178 ? 5.051 0.280 -13.980 1.00 96.81 178 SER A CA 1
ATOM 1442 C C . SER A 1 178 ? 6.534 -0.098 -14.073 1.00 96.81 178 SER A C 1
ATOM 1444 O O . SER A 1 178 ? 7.142 0.085 -15.129 1.00 96.81 178 SER A O 1
ATOM 1446 N N . LEU A 1 179 ? 7.086 -0.734 -13.033 1.00 96.56 179 LEU A N 1
ATOM 1447 C CA . LEU A 1 179 ? 8.456 -1.252 -13.027 1.00 96.56 179 LEU A CA 1
ATOM 1448 C C . LEU A 1 179 ? 8.663 -2.334 -14.094 1.00 96.56 179 LEU A C 1
ATOM 1450 O O . LEU A 1 179 ? 9.644 -2.287 -14.838 1.00 96.56 179 LEU A O 1
ATOM 1454 N N . ARG A 1 180 ? 7.721 -3.277 -14.224 1.00 96.06 180 ARG A N 1
ATOM 1455 C CA . ARG A 1 180 ? 7.764 -4.314 -15.271 1.00 96.06 180 ARG A CA 1
ATOM 1456 C C . ARG A 1 180 ? 7.687 -3.712 -16.671 1.00 96.06 180 ARG A C 1
ATOM 1458 O O . ARG A 1 180 ? 8.488 -4.075 -17.530 1.00 96.06 180 ARG A O 1
ATOM 1465 N N . SER A 1 181 ? 6.778 -2.762 -16.885 1.00 97.25 181 SER A N 1
ATOM 1466 C CA . SER A 1 181 ? 6.641 -2.062 -18.166 1.00 97.25 181 SER A CA 1
ATOM 1467 C C . SER A 1 181 ? 7.924 -1.318 -18.546 1.00 97.25 181 SER A C 1
ATOM 1469 O O . SER A 1 181 ? 8.326 -1.342 -19.708 1.00 97.25 181 SER A O 1
ATOM 1471 N N . LEU A 1 182 ? 8.586 -0.672 -17.582 1.00 97.19 182 LEU A N 1
ATOM 1472 C CA . LEU A 1 182 ? 9.855 0.015 -17.814 1.00 97.19 182 LEU A CA 1
ATOM 1473 C C . LEU A 1 182 ? 10.976 -0.972 -18.168 1.00 97.19 182 LEU A C 1
ATOM 1475 O O . LEU A 1 182 ? 11.743 -0.727 -19.100 1.00 97.19 182 LEU A O 1
ATOM 1479 N N . ALA A 1 183 ? 11.060 -2.102 -17.461 1.00 97.00 183 ALA A N 1
ATOM 1480 C CA . ALA A 1 183 ? 12.039 -3.147 -17.753 1.00 97.00 183 ALA A CA 1
ATOM 1481 C C . ALA A 1 183 ? 11.870 -3.701 -19.178 1.00 97.00 183 ALA A C 1
ATOM 1483 O O . ALA A 1 183 ? 12.851 -3.830 -19.915 1.00 97.00 183 ALA A O 1
ATOM 1484 N N . GLU A 1 184 ? 10.630 -3.950 -19.600 1.00 97.25 184 GLU A N 1
ATOM 1485 C CA . GLU A 1 184 ? 10.323 -4.393 -20.959 1.00 97.25 184 GLU A CA 1
ATOM 1486 C C . GLU A 1 184 ? 10.714 -3.339 -22.008 1.00 97.25 184 GLU A C 1
ATOM 1488 O O . GLU A 1 184 ? 11.343 -3.658 -23.022 1.00 97.25 184 GLU A O 1
ATOM 1493 N N . GLN A 1 185 ? 10.399 -2.063 -21.766 1.00 96.69 185 GLN A N 1
ATOM 1494 C CA . GLN A 1 185 ? 10.798 -0.970 -22.656 1.00 96.69 185 GLN A CA 1
ATOM 1495 C C . GLN A 1 185 ? 12.321 -0.855 -22.778 1.00 96.69 185 GLN A C 1
ATOM 1497 O O . GLN A 1 185 ? 12.829 -0.698 -23.888 1.00 96.69 185 GLN A O 1
ATOM 1502 N N . ASN A 1 186 ? 13.057 -1.003 -21.676 1.00 97.44 186 ASN A N 1
ATOM 1503 C CA . ASN A 1 186 ? 14.517 -0.985 -21.687 1.00 97.44 186 ASN A CA 1
ATOM 1504 C C . ASN A 1 186 ? 15.097 -2.141 -22.513 1.00 97.44 186 ASN A C 1
ATOM 1506 O O . ASN A 1 186 ? 15.998 -1.917 -23.319 1.00 97.44 186 ASN A O 1
ATOM 1510 N N . GLN A 1 187 ? 14.546 -3.353 -22.400 1.00 97.38 187 GLN A N 1
ATOM 1511 C CA . GLN A 1 187 ? 14.951 -4.480 -23.249 1.00 97.38 187 GLN A CA 1
ATOM 1512 C C . GLN A 1 187 ? 14.683 -4.205 -24.735 1.00 97.38 187 GLN A C 1
ATOM 1514 O O . GLN A 1 187 ? 15.543 -4.446 -25.585 1.00 97.38 187 GLN A O 1
ATOM 1519 N N . ARG A 1 188 ? 13.513 -3.644 -25.066 1.00 97.38 188 ARG A N 1
ATOM 1520 C CA . ARG A 1 188 ? 13.181 -3.249 -26.445 1.00 97.38 188 ARG A CA 1
ATOM 1521 C C . ARG A 1 188 ? 14.146 -2.185 -26.975 1.00 97.38 188 ARG A C 1
ATOM 1523 O O . ARG A 1 188 ? 14.581 -2.290 -28.123 1.00 97.38 188 ARG A O 1
ATOM 1530 N N . LEU A 1 189 ? 14.511 -1.200 -26.151 1.00 97.44 189 LEU A N 1
ATOM 1531 C CA . LEU A 1 189 ? 15.501 -0.179 -26.496 1.00 97.44 189 LEU A CA 1
ATOM 1532 C C . LEU A 1 189 ? 16.877 -0.798 -26.748 1.00 97.44 189 LEU A C 1
ATOM 1534 O O . LEU A 1 189 ? 17.478 -0.498 -27.777 1.00 97.44 189 LEU A O 1
ATOM 1538 N N . LEU A 1 190 ? 17.351 -1.698 -25.882 1.00 97.88 190 LEU A N 1
ATOM 1539 C CA . LEU A 1 190 ? 18.627 -2.395 -26.073 1.00 97.88 190 LEU A CA 1
ATOM 1540 C C . LEU A 1 190 ? 18.657 -3.133 -27.416 1.00 97.88 190 LEU A C 1
ATOM 1542 O O . LEU A 1 190 ? 19.506 -2.832 -28.259 1.00 97.88 190 LEU A O 1
ATOM 1546 N N . ASN A 1 191 ? 17.651 -3.966 -27.685 1.00 97.69 191 ASN A N 1
ATOM 1547 C CA . ASN A 1 191 ? 17.532 -4.695 -28.949 1.00 97.69 191 ASN A CA 1
ATOM 1548 C C . ASN A 1 191 ? 17.505 -3.750 -30.167 1.00 97.69 191 ASN A C 1
ATOM 1550 O O . ASN A 1 191 ? 18.120 -4.022 -31.200 1.00 97.69 191 ASN A O 1
ATOM 1554 N N . ALA A 1 192 ? 16.798 -2.620 -30.068 1.00 97.00 192 ALA A N 1
ATOM 1555 C CA . ALA A 1 192 ? 16.755 -1.620 -31.132 1.00 97.00 192 ALA A CA 1
ATOM 1556 C C . ALA A 1 192 ? 18.116 -0.929 -31.338 1.00 97.00 192 ALA A C 1
ATOM 1558 O O . ALA A 1 192 ? 18.519 -0.691 -32.481 1.00 97.00 192 ALA A O 1
ATOM 1559 N N . THR A 1 193 ? 18.852 -0.634 -30.262 1.00 97.19 193 THR A N 1
ATOM 1560 C CA . THR A 1 193 ? 20.189 -0.024 -30.350 1.00 97.19 193 THR A CA 1
ATOM 1561 C C . THR A 1 193 ? 21.214 -0.964 -30.978 1.00 97.19 193 THR A C 1
ATOM 1563 O O . THR A 1 193 ? 22.020 -0.518 -31.796 1.00 97.19 193 THR A O 1
ATOM 1566 N N . GLU A 1 194 ? 21.153 -2.260 -30.674 1.00 97.56 194 GLU A N 1
ATOM 1567 C CA . GLU A 1 194 ? 22.005 -3.278 -31.293 1.00 97.56 194 GLU A CA 1
ATOM 1568 C C . GLU A 1 194 ? 21.735 -3.395 -32.792 1.00 97.56 194 GLU A C 1
ATOM 1570 O O . GLU A 1 194 ? 22.664 -3.297 -33.598 1.00 97.56 194 GLU A O 1
ATOM 1575 N N . LYS A 1 195 ? 20.457 -3.487 -33.187 1.00 97.56 195 LYS A N 1
ATOM 1576 C CA . LYS A 1 195 ? 20.056 -3.496 -34.603 1.00 97.56 195 LYS A CA 1
ATOM 1577 C C . LYS A 1 195 ? 20.537 -2.246 -35.337 1.00 97.56 195 LYS A C 1
ATOM 1579 O O . LYS A 1 195 ? 21.075 -2.348 -36.439 1.00 97.56 195 LYS A O 1
ATOM 1584 N N . LYS A 1 196 ? 20.398 -1.067 -34.720 1.00 97.62 196 LYS A N 1
ATOM 1585 C CA . LYS A 1 196 ? 20.895 0.194 -35.287 1.00 97.62 196 LYS A CA 1
ATOM 1586 C C . LYS A 1 196 ? 22.409 0.151 -35.506 1.00 97.62 196 LYS A C 1
ATOM 1588 O O . LYS A 1 196 ? 22.861 0.523 -36.587 1.00 97.62 196 LYS A O 1
ATOM 1593 N N . ARG A 1 197 ? 23.189 -0.323 -34.527 1.00 97.31 197 ARG A N 1
ATOM 1594 C CA . ARG A 1 197 ? 24.650 -0.461 -34.666 1.00 97.31 197 ARG A CA 1
ATOM 1595 C C . ARG A 1 197 ? 25.032 -1.440 -35.775 1.00 97.31 197 ARG A C 1
ATOM 1597 O O . ARG A 1 197 ? 25.912 -1.125 -36.573 1.00 97.31 197 ARG A O 1
ATOM 1604 N N . ALA A 1 198 ? 24.356 -2.586 -35.862 1.00 97.00 198 ALA A N 1
ATOM 1605 C CA . ALA A 1 198 ? 24.608 -3.578 -36.905 1.00 97.00 198 ALA A CA 1
ATOM 1606 C C . ALA A 1 198 ? 24.370 -2.998 -38.309 1.00 97.00 198 ALA A C 1
ATOM 1608 O O . ALA A 1 198 ? 25.238 -3.097 -39.177 1.00 97.00 198 ALA A O 1
ATOM 1609 N N . LEU A 1 199 ? 23.244 -2.307 -38.514 1.00 97.50 199 LEU A N 1
ATOM 1610 C CA . LEU A 1 199 ? 22.938 -1.641 -39.784 1.00 97.50 199 LEU A CA 1
ATOM 1611 C C . LEU A 1 199 ? 23.936 -0.522 -40.108 1.00 97.50 199 LEU A C 1
ATOM 1613 O O . LEU A 1 199 ? 24.365 -0.390 -41.252 1.00 97.50 199 LEU A O 1
ATOM 1617 N N . GLN A 1 200 ? 24.361 0.262 -39.115 1.00 97.00 200 GLN A N 1
ATOM 1618 C CA . GLN A 1 200 ? 25.395 1.284 -39.311 1.00 97.00 200 GLN A CA 1
ATOM 1619 C C . GLN A 1 200 ? 26.738 0.675 -39.742 1.00 97.00 200 GLN A C 1
ATOM 1621 O O . GLN A 1 200 ? 27.391 1.219 -40.634 1.00 97.00 200 GLN A O 1
ATOM 1626 N N . SER A 1 201 ? 27.128 -0.464 -39.162 1.00 97.12 201 SER A N 1
ATOM 1627 C CA . SER A 1 201 ? 28.326 -1.205 -39.569 1.00 97.12 201 SER A CA 1
ATOM 1628 C C . SER A 1 201 ? 28.216 -1.713 -41.011 1.00 97.12 201 SER A C 1
ATOM 1630 O O . SER A 1 201 ? 29.147 -1.529 -41.795 1.00 97.12 201 SER A O 1
ATOM 1632 N N . GLN A 1 202 ? 27.055 -2.250 -41.404 1.00 97.69 202 GLN A N 1
ATOM 1633 C CA . GLN A 1 202 ? 26.799 -2.671 -42.786 1.00 97.69 202 GLN A CA 1
ATOM 1634 C C . GLN A 1 202 ? 26.890 -1.498 -43.771 1.00 97.69 202 GLN A C 1
ATOM 1636 O O . GLN A 1 202 ? 27.564 -1.608 -44.793 1.00 97.69 202 GLN A O 1
ATOM 1641 N N . ILE A 1 203 ? 26.279 -0.350 -43.454 1.00 97.81 203 ILE A N 1
ATOM 1642 C CA . ILE A 1 203 ? 26.372 0.861 -44.286 1.00 97.81 203 ILE A CA 1
ATOM 1643 C C . ILE A 1 203 ? 27.834 1.281 -44.460 1.00 97.81 203 ILE A C 1
ATOM 1645 O O . ILE A 1 203 ? 28.251 1.614 -45.568 1.00 97.81 203 ILE A O 1
ATOM 1649 N N . LEU A 1 204 ? 28.621 1.264 -43.383 1.00 97.88 204 LEU A N 1
ATOM 1650 C CA . LEU A 1 204 ? 30.040 1.606 -43.437 1.00 97.88 204 LEU A CA 1
ATOM 1651 C C . LEU A 1 204 ? 30.831 0.612 -44.299 1.00 97.88 204 LEU A C 1
ATOM 1653 O O . LEU A 1 204 ? 31.639 1.034 -45.126 1.00 97.88 204 LEU A O 1
ATOM 1657 N N . HIS A 1 205 ? 30.565 -0.688 -44.160 1.00 96.88 205 HIS A N 1
ATOM 1658 C CA . HIS A 1 205 ? 31.184 -1.727 -44.980 1.00 96.88 205 HIS A CA 1
ATOM 1659 C C . HIS A 1 205 ? 30.918 -1.506 -46.476 1.00 96.88 205 HIS A C 1
ATOM 1661 O O . HIS A 1 205 ? 31.864 -1.439 -47.263 1.00 96.88 205 HIS A O 1
ATOM 1667 N N . TYR A 1 206 ? 29.654 -1.305 -46.864 1.00 97.12 206 TYR A N 1
ATOM 1668 C CA . TYR A 1 206 ? 29.297 -1.052 -48.260 1.00 97.12 206 TYR A CA 1
ATOM 1669 C C . TYR A 1 206 ? 29.864 0.270 -48.780 1.00 97.12 206 TYR A C 1
ATOM 1671 O O . TYR A 1 206 ? 30.338 0.316 -49.909 1.00 97.12 206 TYR A O 1
ATOM 1679 N N . LYS A 1 207 ? 29.901 1.332 -47.965 1.00 97.56 207 LYS A N 1
ATOM 1680 C CA . LYS A 1 207 ? 30.555 2.595 -48.348 1.00 97.56 207 LYS A CA 1
ATOM 1681 C C . LYS A 1 207 ? 32.040 2.404 -48.657 1.00 97.56 207 LYS A C 1
ATOM 1683 O O . LYS A 1 207 ? 32.517 2.922 -49.663 1.00 97.56 207 LYS A O 1
ATOM 1688 N N . ASN A 1 208 ? 32.754 1.634 -47.835 1.00 97.50 208 ASN A N 1
ATOM 1689 C CA . ASN A 1 208 ? 34.165 1.325 -48.072 1.00 97.50 208 ASN A CA 1
ATOM 1690 C C . ASN A 1 208 ? 34.356 0.484 -49.339 1.00 97.50 208 ASN A C 1
ATOM 1692 O O . ASN A 1 208 ? 35.269 0.751 -50.119 1.00 97.50 208 ASN A O 1
ATOM 1696 N N . LEU A 1 209 ? 33.480 -0.500 -49.567 1.00 98.00 209 LEU A N 1
ATOM 1697 C CA . LEU A 1 209 ? 33.502 -1.311 -50.782 1.00 98.00 209 LEU A CA 1
ATOM 1698 C C . LEU A 1 209 ? 33.296 -0.436 -52.026 1.00 98.00 209 LEU A C 1
ATOM 1700 O O . LEU A 1 209 ? 34.107 -0.494 -52.947 1.00 98.00 209 LEU A O 1
ATOM 1704 N N . MET A 1 210 ? 32.279 0.429 -52.014 1.00 95.50 210 MET A N 1
ATOM 1705 C CA . MET A 1 210 ? 32.000 1.365 -53.106 1.00 95.50 210 MET A CA 1
ATOM 1706 C C . MET A 1 210 ? 33.196 2.286 -53.374 1.00 95.50 210 MET A C 1
ATOM 1708 O O . MET A 1 210 ? 33.661 2.354 -54.509 1.00 95.50 210 MET A O 1
ATOM 1712 N N . ALA A 1 211 ? 33.771 2.901 -52.337 1.00 96.75 211 ALA A N 1
ATOM 1713 C CA . ALA A 1 211 ? 34.943 3.768 -52.478 1.00 96.75 211 ALA A CA 1
ATOM 1714 C C . ALA A 1 211 ? 36.167 3.028 -53.050 1.00 96.75 211 ALA A C 1
ATOM 1716 O O . ALA A 1 211 ? 36.914 3.581 -53.858 1.00 96.75 211 ALA A O 1
ATOM 1717 N N . ASN A 1 212 ? 36.379 1.767 -52.664 1.00 96.69 212 ASN A N 1
ATOM 1718 C CA . ASN A 1 212 ? 37.452 0.947 -53.223 1.00 96.69 212 ASN A CA 1
ATOM 1719 C C . ASN A 1 212 ? 37.199 0.627 -54.699 1.00 96.69 212 ASN A C 1
ATOM 1721 O O . ASN A 1 212 ? 38.103 0.793 -55.518 1.00 96.69 212 ASN A O 1
ATOM 1725 N N . THR A 1 213 ? 35.975 0.223 -55.058 1.00 95.06 213 THR A N 1
ATOM 1726 C CA . THR A 1 213 ? 35.624 -0.043 -56.461 1.00 95.06 213 THR A CA 1
ATOM 1727 C C . THR A 1 213 ? 35.778 1.206 -57.326 1.00 95.06 213 THR A C 1
ATOM 1729 O O . THR A 1 213 ? 36.358 1.130 -58.407 1.00 95.06 213 THR A O 1
ATOM 1732 N N . GLU A 1 214 ? 35.370 2.375 -56.833 1.00 95.69 214 GLU A N 1
ATOM 1733 C CA . GLU A 1 214 ? 35.522 3.650 -57.532 1.00 95.69 214 GLU A CA 1
ATOM 1734 C C . GLU A 1 214 ? 36.995 3.977 -57.800 1.00 95.69 214 GLU A C 1
ATOM 1736 O O . GLU A 1 214 ? 37.367 4.204 -58.953 1.00 95.69 214 GLU A O 1
ATOM 1741 N N . LYS A 1 215 ? 37.859 3.860 -56.782 1.00 95.44 215 LYS A N 1
ATOM 1742 C CA . LYS A 1 215 ? 39.313 4.022 -56.944 1.00 95.44 215 LYS A CA 1
ATOM 1743 C C . LYS A 1 215 ? 39.886 3.057 -57.980 1.00 95.44 215 LYS A C 1
ATOM 1745 O O . LYS A 1 215 ? 40.698 3.461 -58.810 1.00 95.44 215 LYS A O 1
ATOM 1750 N N . THR A 1 216 ? 39.478 1.785 -57.960 1.00 94.06 216 THR A N 1
ATOM 1751 C CA . THR A 1 216 ? 39.959 0.804 -58.951 1.00 94.06 216 THR A CA 1
ATOM 1752 C C . THR A 1 216 ? 39.510 1.144 -60.369 1.00 94.06 216 THR A C 1
ATOM 1754 O O . THR A 1 216 ? 40.319 1.082 -61.295 1.00 94.06 216 THR A O 1
ATOM 1757 N N . MET A 1 217 ? 38.259 1.576 -60.546 1.00 92.62 217 MET A N 1
ATOM 1758 C CA . MET A 1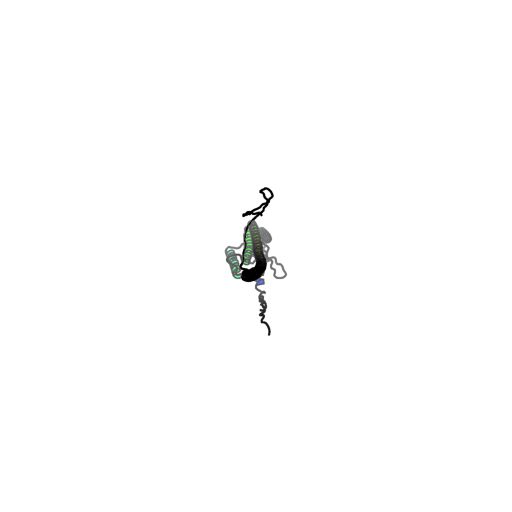 217 ? 37.740 2.013 -61.840 1.00 92.62 217 MET A CA 1
ATOM 1759 C C . MET A 1 217 ? 38.460 3.265 -62.344 1.00 92.62 217 MET A C 1
ATOM 1761 O O . MET A 1 217 ? 38.757 3.365 -63.533 1.00 92.62 217 MET A O 1
ATOM 1765 N N . GLU A 1 218 ? 38.779 4.206 -61.460 1.00 94.62 218 GLU A N 1
ATOM 1766 C CA . GLU A 1 218 ? 39.515 5.416 -61.811 1.00 94.62 218 GLU A CA 1
ATOM 1767 C C . GLU A 1 218 ? 40.963 5.114 -62.222 1.00 94.62 218 GLU A C 1
ATOM 1769 O O . GLU A 1 218 ? 41.423 5.597 -63.259 1.00 94.62 218 GLU A O 1
ATOM 1774 N N . MET A 1 219 ? 41.658 4.235 -61.494 1.00 92.19 219 MET A N 1
ATOM 1775 C CA . MET A 1 219 ? 42.988 3.753 -61.887 1.00 92.19 219 MET A CA 1
ATOM 1776 C C . MET A 1 219 ? 42.964 3.065 -63.260 1.00 92.19 219 MET A C 1
ATOM 1778 O O . MET A 1 219 ? 43.825 3.340 -64.099 1.00 92.19 219 MET A O 1
ATOM 1782 N N . LEU A 1 220 ? 41.958 2.222 -63.527 1.00 94.31 220 LEU A N 1
ATOM 1783 C CA . LEU A 1 220 ? 41.774 1.576 -64.831 1.00 94.31 220 LEU A CA 1
ATOM 1784 C C . LEU A 1 220 ? 41.512 2.596 -65.947 1.00 94.31 220 LEU A C 1
ATOM 1786 O O . LEU A 1 220 ? 42.138 2.510 -67.004 1.00 94.31 220 LEU A O 1
ATOM 1790 N N . ARG A 1 221 ? 40.643 3.591 -65.715 1.00 92.88 221 ARG A N 1
ATOM 1791 C CA . ARG A 1 221 ? 40.380 4.680 -66.674 1.00 92.88 221 ARG A CA 1
ATOM 1792 C C . ARG A 1 221 ? 41.649 5.469 -66.993 1.00 92.88 221 ARG A C 1
ATOM 1794 O O . ARG A 1 221 ? 41.915 5.739 -68.163 1.00 92.88 221 ARG A O 1
ATOM 1801 N N . ASN A 1 222 ? 42.448 5.796 -65.979 1.00 94.25 222 ASN A N 1
ATOM 1802 C CA . ASN A 1 222 ? 43.703 6.527 -66.149 1.00 94.25 222 ASN A CA 1
ATOM 1803 C C . ASN A 1 222 ? 44.752 5.700 -66.905 1.00 94.25 222 ASN A C 1
ATOM 1805 O O . ASN A 1 222 ? 45.386 6.216 -67.826 1.00 94.25 222 ASN A O 1
ATOM 1809 N N . SER A 1 223 ? 44.882 4.411 -66.581 1.00 91.12 223 SER A N 1
ATOM 1810 C CA . SER A 1 223 ? 45.747 3.480 -67.314 1.00 91.12 223 SER A CA 1
ATOM 1811 C C . SER A 1 223 ? 45.333 3.377 -68.785 1.00 91.12 223 SER A C 1
ATOM 1813 O O . SER A 1 223 ? 46.155 3.574 -69.681 1.00 91.12 223 SER A O 1
ATOM 1815 N N . HIS A 1 224 ? 44.037 3.187 -69.055 1.00 91.62 224 HIS A N 1
ATOM 1816 C CA . HIS A 1 224 ? 43.521 3.126 -70.419 1.00 91.62 224 HIS A CA 1
ATOM 1817 C C . HIS A 1 224 ? 43.773 4.431 -71.190 1.00 91.62 224 HIS A C 1
ATOM 1819 O O . HIS A 1 224 ? 44.285 4.403 -72.311 1.00 91.62 224 HIS A O 1
ATOM 1825 N N . LYS A 1 225 ? 43.528 5.592 -70.571 1.00 93.25 225 LYS A N 1
ATOM 1826 C CA . LYS A 1 225 ? 43.852 6.898 -71.162 1.00 93.25 225 LYS A CA 1
ATOM 1827 C C . LYS A 1 225 ? 45.338 7.011 -71.518 1.00 93.25 225 LYS A C 1
ATOM 1829 O O . LYS A 1 225 ? 45.668 7.488 -72.602 1.00 93.25 225 LYS A O 1
ATOM 1834 N N . GLN A 1 226 ? 46.228 6.532 -70.650 1.00 90.31 226 GLN A N 1
ATOM 1835 C CA . GLN A 1 226 ? 47.665 6.534 -70.916 1.00 90.31 226 GLN A CA 1
ATOM 1836 C C . GLN A 1 226 ? 48.034 5.622 -72.093 1.00 90.31 226 GLN A C 1
ATOM 1838 O O . GLN A 1 226 ? 48.844 6.013 -72.933 1.00 90.31 226 GLN A O 1
ATOM 1843 N N . THR A 1 227 ? 47.417 4.439 -72.204 1.00 91.38 227 THR A N 1
ATOM 1844 C CA . THR A 1 227 ? 47.629 3.558 -73.365 1.00 91.38 227 THR A CA 1
ATOM 1845 C C . THR A 1 227 ? 47.189 4.220 -74.668 1.00 91.38 227 THR A C 1
ATOM 1847 O O . THR A 1 227 ? 47.942 4.187 -75.637 1.00 91.38 227 THR A O 1
ATOM 1850 N N . LEU A 1 228 ? 46.043 4.910 -74.682 1.00 92.00 228 LEU A N 1
ATOM 1851 C CA . LEU A 1 228 ? 45.574 5.651 -75.856 1.00 92.00 228 LEU A CA 1
ATOM 1852 C C . LEU A 1 228 ? 46.546 6.765 -76.256 1.00 92.00 228 LEU A C 1
ATOM 1854 O O . LEU A 1 228 ? 46.873 6.886 -77.433 1.00 92.00 228 LEU A O 1
ATOM 1858 N N . LEU A 1 229 ? 47.071 7.524 -75.289 1.00 93.00 229 LEU A N 1
ATOM 1859 C CA . LEU A 1 229 ? 48.090 8.547 -75.551 1.00 93.00 229 LEU A CA 1
ATOM 1860 C C . LEU A 1 229 ? 49.388 7.943 -76.102 1.00 93.00 229 LEU A C 1
ATOM 1862 O O . LEU A 1 229 ? 50.020 8.526 -76.983 1.00 93.00 229 LEU A O 1
ATOM 1866 N N . ASN A 1 230 ? 49.798 6.776 -75.601 1.00 91.31 230 ASN A N 1
ATOM 1867 C CA . ASN A 1 230 ? 50.965 6.069 -76.121 1.00 91.31 230 ASN A CA 1
ATOM 1868 C C . ASN A 1 230 ? 50.727 5.597 -77.561 1.00 91.31 230 ASN A C 1
ATOM 1870 O O . ASN A 1 230 ? 51.575 5.838 -78.418 1.00 91.31 230 ASN A O 1
ATOM 1874 N N . HIS A 1 231 ? 49.563 5.007 -77.850 1.00 90.94 231 HIS A N 1
ATOM 1875 C CA . HIS A 1 231 ? 49.175 4.632 -79.210 1.00 90.94 231 HIS A CA 1
ATOM 1876 C C . HIS A 1 231 ? 49.124 5.848 -80.144 1.00 90.94 231 HIS A C 1
ATOM 1878 O O . HIS A 1 231 ? 49.643 5.774 -81.255 1.00 90.94 231 HIS A O 1
ATOM 1884 N N . GLU A 1 232 ? 48.585 6.987 -79.696 1.00 92.88 232 GLU A N 1
ATOM 1885 C CA . GLU A 1 232 ? 48.567 8.234 -80.469 1.00 92.88 232 GLU A CA 1
ATOM 1886 C C . GLU A 1 232 ? 49.991 8.702 -80.818 1.00 92.88 232 GLU A C 1
ATOM 1888 O O . GLU A 1 232 ? 50.278 9.022 -81.973 1.00 92.88 232 GLU A O 1
ATOM 1893 N N . LYS A 1 233 ? 50.913 8.696 -79.845 1.00 92.62 233 LYS A N 1
ATOM 1894 C CA . LYS A 1 233 ? 52.327 9.043 -80.072 1.00 92.62 233 LYS A CA 1
ATOM 1895 C C . LYS A 1 233 ? 52.991 8.093 -81.068 1.00 92.62 233 LYS A C 1
ATOM 1897 O O . LYS A 1 233 ? 53.662 8.560 -81.986 1.00 92.62 233 LYS A O 1
ATOM 1902 N N . SER A 1 234 ? 52.783 6.784 -80.919 1.00 88.06 234 SER A N 1
ATOM 1903 C CA . SER A 1 234 ? 53.308 5.780 -81.851 1.00 88.06 234 SER A CA 1
ATOM 1904 C C . SER A 1 234 ? 52.774 5.984 -83.270 1.00 88.06 234 SER A C 1
ATOM 1906 O O . SER A 1 234 ? 53.548 5.921 -84.222 1.00 88.06 234 SER A O 1
ATOM 1908 N N . LEU A 1 235 ? 51.482 6.294 -83.421 1.00 90.12 235 LEU A N 1
ATOM 1909 C CA . LEU A 1 235 ? 50.883 6.601 -84.721 1.00 90.12 235 LEU A CA 1
ATOM 1910 C C . LEU A 1 235 ? 51.500 7.852 -85.351 1.00 90.12 235 LEU A C 1
ATOM 1912 O O . LEU A 1 235 ? 51.810 7.827 -86.539 1.00 90.12 235 LEU A O 1
ATOM 1916 N N . ARG A 1 236 ? 51.746 8.921 -84.579 1.00 92.25 236 ARG A N 1
ATOM 1917 C CA . ARG A 1 236 ? 52.437 10.118 -85.095 1.00 92.25 236 ARG A CA 1
ATOM 1918 C C . ARG A 1 236 ? 53.821 9.779 -85.637 1.00 92.25 236 ARG A C 1
ATOM 1920 O O . ARG A 1 236 ? 54.151 10.194 -86.742 1.00 92.25 236 ARG A O 1
ATOM 1927 N N . VAL A 1 237 ? 54.609 9.007 -84.889 1.00 90.12 237 VAL A N 1
ATOM 1928 C CA . VAL A 1 237 ? 55.948 8.568 -85.316 1.00 90.12 237 VAL A CA 1
ATOM 1929 C C . VAL A 1 237 ? 55.869 7.742 -86.604 1.00 90.12 237 VAL A C 1
ATOM 1931 O O . VAL A 1 237 ? 56.615 7.998 -87.545 1.00 90.12 237 VAL A O 1
ATOM 1934 N N . LEU A 1 238 ? 54.927 6.800 -86.684 1.00 87.62 238 LEU A N 1
ATOM 1935 C CA . LEU A 1 238 ? 54.701 5.986 -87.878 1.00 87.62 238 LEU A CA 1
ATOM 1936 C C . LEU A 1 238 ? 54.335 6.852 -89.097 1.00 87.62 238 LEU A C 1
ATOM 1938 O O . LEU A 1 238 ? 54.874 6.650 -90.181 1.00 87.62 238 LEU A O 1
ATOM 1942 N N . ILE A 1 239 ? 53.454 7.842 -88.911 1.00 91.06 239 ILE A N 1
ATOM 1943 C CA . ILE A 1 239 ? 53.077 8.809 -89.949 1.00 91.06 239 ILE A CA 1
ATOM 1944 C C . ILE A 1 239 ? 54.313 9.576 -90.438 1.00 91.06 239 ILE A C 1
ATOM 1946 O O . ILE A 1 239 ? 54.506 9.669 -91.648 1.00 91.06 239 ILE A O 1
ATOM 1950 N N . PHE A 1 240 ? 55.176 10.061 -89.537 1.00 86.06 240 PHE A N 1
ATOM 1951 C CA . PHE A 1 240 ? 56.432 10.721 -89.919 1.00 86.06 240 PHE A CA 1
ATOM 1952 C C . PHE A 1 240 ? 57.327 9.811 -90.768 1.00 86.06 240 PHE A C 1
ATOM 1954 O O . PHE A 1 240 ? 57.738 10.220 -91.852 1.00 86.06 240 PHE A O 1
ATOM 1961 N N . TYR A 1 241 ? 57.538 8.557 -90.354 1.00 86.38 241 TYR A N 1
ATOM 1962 C CA . TYR A 1 241 ? 58.307 7.596 -91.152 1.00 86.38 241 TYR A CA 1
ATOM 1963 C C . TYR A 1 241 ? 57.697 7.356 -92.540 1.00 86.38 241 TYR A C 1
ATOM 1965 O O . TYR A 1 241 ? 58.424 7.301 -93.533 1.00 86.38 241 TYR A O 1
ATOM 1973 N N . PHE A 1 242 ? 56.370 7.244 -92.649 1.00 85.44 242 PHE A N 1
ATOM 1974 C CA . PHE A 1 242 ? 55.708 7.097 -93.947 1.00 85.44 242 PHE A CA 1
ATOM 1975 C C . PHE A 1 242 ? 55.871 8.339 -94.829 1.00 85.44 242 PHE A C 1
ATOM 1977 O O . PHE A 1 242 ? 56.126 8.199 -96.028 1.00 85.44 242 PHE A O 1
ATOM 1984 N N . LEU A 1 243 ? 55.768 9.546 -94.264 1.00 82.38 243 LEU A N 1
ATOM 1985 C CA . LEU A 1 243 ? 56.035 10.788 -94.992 1.00 82.38 243 LEU A CA 1
ATOM 1986 C C . LEU A 1 243 ? 57.483 10.842 -95.495 1.00 82.38 243 LEU A C 1
ATOM 1988 O O . LEU A 1 243 ? 57.686 11.104 -96.682 1.00 82.38 243 LEU A O 1
ATOM 1992 N N . ASP A 1 244 ? 58.465 10.512 -94.656 1.00 78.50 244 ASP A N 1
ATOM 1993 C CA . ASP A 1 244 ? 59.884 10.492 -95.032 1.00 78.50 244 ASP A CA 1
ATOM 1994 C C . ASP A 1 244 ? 60.163 9.499 -96.166 1.00 78.50 244 ASP A C 1
ATOM 1996 O O . ASP A 1 244 ? 60.813 9.841 -97.160 1.00 78.50 244 ASP A O 1
ATOM 2000 N N . ILE A 1 245 ? 59.603 8.286 -96.085 1.00 82.31 245 ILE A N 1
ATOM 2001 C CA . ILE A 1 245 ? 59.691 7.292 -97.164 1.00 82.31 245 ILE A CA 1
ATOM 2002 C C . ILE A 1 245 ? 59.072 7.845 -98.456 1.00 82.31 245 ILE A C 1
ATOM 2004 O O . ILE A 1 245 ? 59.651 7.692 -99.534 1.00 82.31 245 ILE A O 1
ATOM 2008 N N . THR A 1 246 ? 57.927 8.525 -98.371 1.00 78.88 246 THR A N 1
ATOM 2009 C CA . THR A 1 246 ? 57.240 9.103 -99.538 1.00 78.88 246 THR A CA 1
ATOM 2010 C C . THR A 1 246 ? 58.057 10.236 -100.173 1.00 78.88 246 THR A C 1
ATOM 2012 O O . THR A 1 246 ? 58.169 10.309 -101.401 1.00 78.88 246 THR A O 1
ATOM 2015 N N . VAL A 1 247 ? 58.693 11.085 -99.359 1.00 77.44 247 VAL A N 1
ATOM 2016 C CA . VAL A 1 247 ? 59.606 12.149 -99.809 1.00 77.44 247 VAL A CA 1
ATOM 2017 C C . VAL A 1 247 ? 60.837 11.555 -100.492 1.00 77.44 247 VAL A C 1
ATOM 2019 O O . VAL A 1 247 ? 61.186 11.987 -101.594 1.00 77.44 247 VAL A O 1
ATOM 2022 N N . LEU A 1 248 ? 61.457 10.524 -99.909 1.00 74.19 248 LEU A N 1
ATOM 2023 C CA . LEU A 1 248 ? 62.574 9.804 -100.529 1.00 74.19 248 LEU A CA 1
ATOM 2024 C C . LEU A 1 248 ? 62.173 9.196 -101.879 1.00 74.19 248 LEU A C 1
ATOM 2026 O O . LEU A 1 248 ? 62.911 9.314 -102.863 1.00 74.19 248 LEU A O 1
ATOM 2030 N N . PHE A 1 249 ? 60.979 8.604 -101.962 1.00 69.19 249 PHE A N 1
ATOM 2031 C CA . PHE A 1 249 ? 60.447 8.066 -103.214 1.00 69.19 249 PHE A CA 1
ATOM 2032 C C . PHE A 1 249 ? 60.229 9.165 -104.269 1.00 69.19 249 PHE A C 1
ATOM 2034 O O . PHE A 1 249 ? 60.510 8.959 -105.454 1.00 69.19 249 PHE A O 1
ATOM 2041 N N . SER A 1 250 ? 59.787 10.352 -103.845 1.00 65.19 250 SER A N 1
ATOM 2042 C CA . SER A 1 250 ? 59.607 11.521 -104.713 1.00 65.19 250 SER A CA 1
ATOM 2043 C C . SER A 1 250 ? 60.947 12.078 -105.224 1.00 65.19 250 SER A C 1
ATOM 2045 O O . SER A 1 250 ? 61.109 12.279 -106.429 1.00 65.19 250 SER A O 1
ATOM 2047 N N . GLN A 1 251 ? 61.961 12.214 -104.358 1.00 67.69 251 GLN A N 1
ATOM 2048 C CA . GLN A 1 251 ? 63.310 12.643 -104.758 1.00 67.69 251 GLN A CA 1
ATOM 2049 C C . GLN A 1 251 ? 64.001 11.642 -105.700 1.00 67.69 251 GLN A C 1
ATOM 2051 O O . GLN A 1 251 ? 64.743 12.032 -106.603 1.00 67.69 251 GLN A O 1
ATOM 2056 N N . LYS A 1 252 ? 63.754 10.336 -105.535 1.00 64.19 252 LYS A N 1
ATOM 2057 C CA . LYS A 1 252 ? 64.279 9.311 -106.451 1.00 64.19 252 LYS A CA 1
ATOM 2058 C C . LYS A 1 252 ? 63.636 9.413 -107.844 1.00 64.19 252 LYS A C 1
ATOM 2060 O O . LYS A 1 252 ? 64.331 9.251 -108.851 1.00 64.19 252 LYS A O 1
ATOM 2065 N N . LYS A 1 253 ? 62.341 9.753 -107.929 1.00 60.44 253 LYS A N 1
ATOM 2066 C CA . LYS A 1 253 ? 61.650 10.035 -109.204 1.00 60.44 253 LYS A CA 1
ATOM 2067 C C . LYS A 1 253 ? 62.160 11.303 -109.903 1.00 60.44 253 LYS A C 1
ATOM 2069 O O . LYS A 1 253 ? 62.166 11.333 -111.129 1.00 60.44 253 LYS A O 1
ATOM 2074 N N . THR A 1 254 ? 62.589 12.341 -109.181 1.00 59.03 254 THR A N 1
ATOM 2075 C CA . THR A 1 254 ? 63.143 13.558 -109.810 1.00 59.03 254 THR A CA 1
ATOM 2076 C C . THR A 1 254 ? 64.591 13.367 -110.260 1.00 59.03 254 THR A C 1
ATOM 2078 O O . THR A 1 254 ? 64.897 13.699 -111.399 1.00 59.03 254 THR A O 1
ATOM 2081 N N . LYS A 1 255 ? 65.451 12.729 -109.450 1.00 60.47 255 LYS A N 1
ATOM 2082 C CA . LYS A 1 255 ? 66.855 12.433 -109.815 1.00 60.47 255 LYS A CA 1
ATOM 2083 C C . LYS A 1 255 ? 66.993 11.520 -111.039 1.00 60.47 255 LYS A C 1
ATOM 2085 O O . LYS A 1 255 ? 67.924 11.662 -111.823 1.00 60.47 255 LYS A O 1
ATOM 2090 N N . THR A 1 256 ? 66.072 10.572 -111.217 1.00 59.19 256 THR A N 1
ATOM 2091 C CA . THR A 1 256 ? 66.036 9.718 -112.421 1.00 59.19 256 THR A CA 1
ATOM 2092 C C . THR A 1 256 ? 65.589 10.492 -113.659 1.00 59.19 256 THR A C 1
ATOM 2094 O O . THR A 1 256 ? 66.134 10.271 -114.736 1.00 59.19 256 THR A O 1
ATOM 2097 N N . LYS A 1 257 ? 64.652 11.440 -113.517 1.00 60.28 257 LYS A N 1
ATOM 2098 C CA . LYS A 1 257 ? 64.264 12.346 -114.608 1.00 60.28 257 LYS A CA 1
ATOM 2099 C C . LYS A 1 257 ? 65.388 13.318 -114.992 1.00 60.28 257 LYS A C 1
ATOM 2101 O O . LYS A 1 257 ? 65.576 13.538 -116.181 1.00 60.28 257 LYS A O 1
ATOM 2106 N N . THR A 1 258 ? 66.144 13.859 -114.032 1.00 58.66 258 THR A N 1
ATOM 2107 C CA . THR A 1 258 ? 67.252 14.792 -114.318 1.00 58.66 258 THR A CA 1
ATOM 2108 C C . THR A 1 258 ? 68.450 14.096 -114.956 1.00 58.66 258 THR A C 1
ATOM 2110 O O . THR A 1 258 ? 68.936 14.587 -115.964 1.00 58.66 258 THR A O 1
ATOM 2113 N N . LYS A 1 259 ? 68.855 12.909 -114.476 1.00 61.88 259 LYS A N 1
ATOM 2114 C CA . LYS A 1 259 ? 69.920 12.121 -115.129 1.00 61.88 259 LYS A CA 1
ATOM 2115 C C . LYS A 1 259 ? 69.581 11.760 -116.575 1.00 61.88 259 LYS A C 1
ATOM 2117 O O . LYS A 1 259 ? 70.418 11.893 -117.455 1.00 61.88 259 LYS A O 1
ATOM 2122 N N . LYS A 1 260 ? 68.328 11.373 -116.833 1.00 63.84 260 LYS A N 1
ATOM 2123 C CA . LYS A 1 260 ? 67.862 11.066 -118.192 1.00 63.84 260 LYS A CA 1
ATOM 2124 C C . LYS A 1 260 ? 67.849 12.306 -119.100 1.00 63.84 260 LYS A C 1
ATOM 2126 O O . LYS A 1 260 ? 68.085 12.179 -120.294 1.00 63.84 260 LYS A O 1
ATOM 2131 N N . ALA A 1 261 ? 67.595 13.495 -118.547 1.00 58.84 261 ALA A N 1
ATOM 2132 C CA . ALA A 1 261 ? 67.687 14.759 -119.278 1.00 58.84 261 ALA A CA 1
ATOM 2133 C C . ALA A 1 261 ? 69.146 15.189 -119.533 1.00 58.84 261 ALA A C 1
ATOM 2135 O O . ALA A 1 261 ? 69.442 15.713 -120.601 1.00 58.84 261 ALA A O 1
ATOM 2136 N N . GLU A 1 262 ? 70.063 14.936 -118.596 1.00 62.16 262 GLU A N 1
ATOM 2137 C CA . GLU A 1 262 ? 71.501 15.201 -118.753 1.00 62.16 262 GLU A CA 1
ATOM 2138 C C . GLU A 1 262 ? 72.145 14.275 -119.796 1.00 62.16 262 GLU A C 1
ATOM 2140 O O . GLU A 1 262 ? 72.871 14.759 -120.660 1.00 62.16 262 GLU A O 1
ATOM 2145 N N . GLU A 1 263 ? 71.805 12.981 -119.798 1.00 66.19 263 GLU A N 1
ATOM 2146 C CA . GLU A 1 263 ? 72.222 12.027 -120.840 1.00 66.19 263 GLU A CA 1
ATOM 2147 C C . GLU A 1 263 ? 71.713 12.449 -122.231 1.00 66.19 263 GLU A C 1
ATOM 2149 O O . GLU A 1 263 ? 72.447 12.390 -123.217 1.00 66.19 263 GLU A O 1
ATOM 2154 N N . GLN A 1 264 ? 70.476 12.953 -122.319 1.00 67.44 264 GLN A N 1
ATOM 2155 C CA . GLN A 1 264 ? 69.931 13.512 -123.563 1.00 67.44 264 GLN A CA 1
ATOM 2156 C C . GLN A 1 264 ? 70.658 14.795 -124.006 1.00 67.44 264 GLN A C 1
ATOM 2158 O O . GLN A 1 264 ? 70.831 15.021 -125.204 1.00 67.44 264 GLN A O 1
ATOM 2163 N N . LEU A 1 265 ? 71.104 15.629 -123.063 1.00 60.53 265 LEU A N 1
ATOM 2164 C CA . LEU A 1 265 ? 71.804 16.883 -123.349 1.00 60.53 265 LEU A CA 1
ATOM 2165 C C . LEU A 1 265 ? 73.271 16.644 -123.745 1.00 60.53 265 LEU A C 1
ATOM 2167 O O . LEU A 1 265 ? 73.772 17.330 -124.633 1.00 60.53 265 LEU A O 1
ATOM 2171 N N . GLN A 1 266 ? 73.930 15.626 -123.178 1.00 66.50 266 GLN A N 1
ATOM 2172 C CA . GLN A 1 266 ? 75.250 15.154 -123.617 1.00 66.50 266 GLN A CA 1
ATOM 2173 C C . GLN A 1 266 ? 75.209 14.520 -125.015 1.00 66.50 266 GLN A C 1
ATOM 2175 O O . GLN A 1 266 ? 76.063 14.846 -125.838 1.00 66.50 266 GLN A O 1
ATOM 2180 N N . ALA A 1 267 ? 74.177 13.730 -125.332 1.00 64.81 267 ALA A N 1
ATOM 2181 C CA . ALA A 1 267 ? 73.978 13.188 -126.680 1.00 64.81 267 ALA A CA 1
ATOM 2182 C C . ALA A 1 267 ? 73.768 14.292 -127.741 1.00 64.81 267 ALA A C 1
ATOM 2184 O O . ALA A 1 267 ? 74.266 14.189 -128.862 1.00 64.81 267 ALA A O 1
ATOM 2185 N N . LEU A 1 268 ? 73.080 15.388 -127.393 1.00 59.38 268 LEU A N 1
ATOM 2186 C CA . LEU A 1 268 ? 72.933 16.553 -128.277 1.00 59.38 268 LEU A CA 1
ATOM 2187 C C . LEU A 1 268 ? 74.237 17.349 -128.437 1.00 59.38 268 LEU A C 1
ATOM 2189 O O . LEU A 1 268 ? 74.511 17.864 -129.519 1.00 59.38 268 LEU A O 1
ATOM 2193 N N . LEU A 1 269 ? 75.061 17.441 -127.392 1.00 58.84 269 LEU A N 1
ATOM 2194 C CA . LEU A 1 269 ? 76.346 18.147 -127.436 1.00 58.84 269 LEU A CA 1
ATOM 2195 C C . LEU A 1 269 ? 77.397 17.402 -128.278 1.00 58.84 269 LEU A C 1
ATOM 2197 O O . LEU A 1 269 ? 78.210 18.044 -128.945 1.00 58.84 269 LEU A O 1
ATOM 2201 N N . GLU A 1 270 ? 77.349 16.068 -128.309 1.00 60.72 270 GLU A N 1
ATOM 2202 C CA . GLU A 1 270 ? 78.133 15.253 -129.248 1.00 60.72 270 GLU A CA 1
ATOM 2203 C C . GLU A 1 270 ? 77.614 15.364 -130.688 1.00 60.72 270 GLU A C 1
ATOM 2205 O O . GLU A 1 270 ? 78.418 15.490 -131.612 1.00 60.72 270 GLU A O 1
ATOM 2210 N N . ALA A 1 271 ? 76.294 15.441 -130.894 1.00 57.56 271 ALA A N 1
ATOM 2211 C CA . ALA A 1 271 ? 75.709 15.659 -132.220 1.00 57.56 271 ALA A CA 1
ATOM 2212 C C . ALA A 1 271 ? 76.054 17.042 -132.819 1.00 57.56 271 ALA A C 1
ATOM 2214 O O . ALA A 1 271 ? 76.238 17.167 -134.029 1.00 57.56 271 ALA A O 1
ATOM 2215 N N . VAL A 1 272 ? 76.206 18.082 -131.989 1.00 54.50 272 VAL A N 1
ATOM 2216 C CA . VAL A 1 272 ? 76.549 19.450 -132.434 1.00 54.50 272 VAL A CA 1
ATOM 2217 C C . VAL A 1 272 ? 78.036 19.610 -132.802 1.00 54.50 272 VAL A C 1
ATOM 2219 O O . VAL A 1 272 ? 78.376 20.505 -133.575 1.00 54.50 272 VAL A O 1
ATOM 2222 N N . LYS A 1 273 ? 78.939 18.731 -132.341 1.00 54.16 273 LYS A N 1
ATOM 2223 C CA . LYS A 1 273 ? 80.368 18.772 -132.719 1.00 54.16 273 LYS A CA 1
ATOM 2224 C C . LYS A 1 273 ? 80.680 18.178 -134.100 1.00 54.16 273 LYS A C 1
ATOM 2226 O O . LYS A 1 273 ? 81.772 18.421 -134.606 1.00 54.16 273 LYS A O 1
ATOM 2231 N N . VAL A 1 274 ? 79.760 17.432 -134.719 1.00 53.31 274 VAL A N 1
ATOM 2232 C CA . VAL A 1 274 ? 80.040 16.648 -135.942 1.00 53.31 274 VAL A CA 1
ATOM 2233 C C . VAL A 1 274 ? 79.540 17.298 -137.240 1.00 53.31 274 VAL A C 1
ATOM 2235 O O . VAL A 1 274 ? 80.001 16.910 -138.307 1.00 53.31 274 VAL A O 1
ATOM 2238 N N . GLN A 1 275 ? 78.700 18.338 -137.218 1.00 41.28 275 GLN A N 1
ATOM 2239 C CA . GLN A 1 275 ? 78.211 18.950 -138.466 1.00 41.28 275 GLN A CA 1
ATOM 2240 C C . GLN A 1 275 ? 77.894 20.444 -138.315 1.00 41.28 275 GLN A C 1
ATOM 2242 O O . GLN A 1 275 ? 76.766 20.856 -138.052 1.00 41.28 275 GLN A O 1
ATOM 2247 N N . GLY A 1 276 ? 78.908 21.281 -138.547 1.00 30.91 276 GLY A N 1
ATOM 2248 C CA . GLY A 1 276 ? 78.707 22.668 -138.955 1.00 30.91 276 GLY A CA 1
ATOM 2249 C C . GLY A 1 276 ? 78.516 22.720 -140.468 1.00 30.91 276 GLY A C 1
ATOM 2250 O O . GLY A 1 276 ? 79.469 22.497 -141.208 1.00 30.91 276 GLY A O 1
ATOM 2251 N N . GLY A 1 277 ? 77.303 23.007 -140.940 1.00 30.58 277 GLY A N 1
ATOM 2252 C CA . GLY A 1 277 ? 77.096 23.235 -142.368 1.00 30.58 277 GLY A CA 1
ATOM 2253 C C . GLY A 1 277 ? 75.666 23.088 -142.865 1.00 30.58 277 GLY A C 1
ATOM 2254 O O . GLY A 1 277 ? 75.318 22.076 -143.456 1.00 30.58 277 GLY A O 1
ATOM 2255 N N . SER A 1 278 ? 74.932 24.197 -142.789 1.00 30.55 278 SER A N 1
ATOM 2256 C CA . SER A 1 278 ? 73.957 24.648 -143.792 1.00 30.55 278 SER A CA 1
ATOM 2257 C C . SER A 1 278 ? 72.505 24.141 -143.781 1.00 30.55 278 SER A C 1
ATOM 2259 O O . SER A 1 278 ? 72.192 22.972 -143.609 1.00 30.55 278 SER A O 1
ATOM 2261 N N . LEU A 1 279 ? 71.667 25.130 -144.119 1.00 31.56 279 LEU A N 1
ATOM 2262 C CA . LEU A 1 279 ? 70.318 25.099 -144.684 1.00 31.56 279 LEU A CA 1
ATOM 2263 C C . LEU A 1 279 ? 69.175 24.700 -143.739 1.00 31.56 279 LEU A C 1
ATOM 2265 O O . LEU A 1 279 ? 69.082 23.589 -143.252 1.00 31.56 279 LEU A O 1
ATOM 2269 N N . LEU A 1 280 ? 68.308 25.623 -143.324 1.00 29.50 280 LEU A N 1
ATOM 2270 C CA . LEU A 1 280 ? 67.391 26.534 -144.034 1.00 29.50 280 LEU A CA 1
ATOM 2271 C C . LEU A 1 280 ? 65.958 26.009 -143.935 1.00 29.50 280 LEU A C 1
ATOM 2273 O O . LEU A 1 280 ? 65.627 24.921 -144.380 1.00 29.50 280 LEU A O 1
ATOM 2277 N N . ARG A 1 281 ? 65.104 26.955 -143.548 1.00 28.20 281 ARG A N 1
ATOM 2278 C CA . ARG A 1 281 ? 63.732 27.141 -144.021 1.00 28.20 281 ARG A CA 1
ATOM 2279 C C . ARG A 1 281 ? 62.657 26.137 -143.585 1.00 28.20 281 ARG A C 1
ATOM 2281 O O . ARG A 1 281 ? 62.357 25.155 -144.239 1.00 28.20 281 ARG A O 1
ATOM 2288 N N . LYS A 1 282 ? 61.867 26.703 -142.669 1.00 29.17 282 LYS A N 1
ATOM 2289 C CA . LYS A 1 282 ? 60.475 27.137 -142.884 1.00 29.17 282 LYS A CA 1
ATOM 2290 C C . LYS A 1 282 ? 59.406 26.040 -142.968 1.00 29.17 282 LYS A C 1
ATOM 2292 O O . LYS A 1 282 ? 59.154 25.475 -144.020 1.00 29.17 282 LYS A O 1
ATOM 2297 N N . LYS A 1 283 ? 58.569 26.165 -141.935 1.00 28.31 283 LYS A N 1
ATOM 2298 C CA . LYS A 1 283 ? 57.130 26.454 -141.987 1.00 28.31 283 LYS A CA 1
ATOM 2299 C C . LYS A 1 283 ? 56.186 25.266 -142.090 1.00 28.31 283 LYS A C 1
ATOM 2301 O O . LYS A 1 283 ? 56.380 24.336 -142.856 1.00 28.31 283 LYS A O 1
ATOM 2306 N N . THR A 1 284 ? 55.053 25.546 -141.441 1.00 28.22 284 THR A N 1
ATOM 2307 C CA . THR A 1 284 ? 53.689 25.106 -141.751 1.00 28.22 284 THR A CA 1
ATOM 2308 C C . THR A 1 284 ? 53.387 23.666 -141.383 1.00 28.22 284 THR A C 1
ATOM 2310 O O . THR A 1 284 ? 54.204 22.785 -141.556 1.00 28.22 284 THR A O 1
ATOM 2313 N N . ALA A 1 285 ? 52.211 23.338 -140.884 1.00 27.22 285 ALA A N 1
ATOM 2314 C CA . ALA A 1 285 ? 51.027 24.083 -140.476 1.00 27.22 285 ALA A CA 1
ATOM 2315 C C . ALA A 1 285 ? 50.096 23.026 -139.872 1.00 27.22 285 ALA A C 1
ATOM 2317 O O . ALA A 1 285 ? 50.438 21.846 -139.829 1.00 27.22 285 ALA A O 1
ATOM 2318 N N . HIS A 1 286 ? 48.886 23.474 -139.553 1.00 29.39 286 HIS A N 1
ATOM 2319 C CA . HIS A 1 286 ? 47.709 22.659 -139.318 1.00 29.39 286 HIS A CA 1
ATOM 2320 C C . HIS A 1 286 ? 47.653 21.997 -137.949 1.00 29.39 286 HIS A C 1
ATOM 2322 O O . HIS A 1 286 ? 48.624 21.480 -137.429 1.00 29.39 286 HIS A O 1
ATOM 2328 N N . ASN A 1 287 ? 46.507 21.916 -137.307 1.00 29.06 287 ASN A N 1
ATOM 2329 C CA . ASN A 1 287 ? 45.186 22.532 -137.413 1.00 29.06 287 ASN A CA 1
ATOM 2330 C C . ASN A 1 287 ? 44.382 21.755 -136.370 1.00 29.06 287 ASN A C 1
ATOM 2332 O O . ASN A 1 287 ? 44.756 20.636 -136.024 1.00 29.06 287 ASN A O 1
ATOM 2336 N N . ALA A 1 288 ? 43.199 22.269 -136.059 1.00 28.92 288 ALA A N 1
ATOM 2337 C CA . ALA A 1 288 ? 42.089 21.483 -135.538 1.00 28.92 288 ALA A CA 1
ATOM 2338 C C . ALA A 1 288 ? 42.250 20.997 -134.084 1.00 28.92 288 ALA A C 1
ATOM 2340 O O . ALA A 1 288 ? 43.277 20.511 -133.648 1.00 28.92 288 ALA A O 1
ATOM 2341 N N . SER A 1 289 ? 41.229 21.008 -133.249 1.00 30.08 289 SER A N 1
ATOM 2342 C CA . SER A 1 289 ? 39.865 21.526 -133.319 1.00 30.08 289 SER A CA 1
ATOM 2343 C C . SER A 1 289 ? 39.212 21.136 -131.990 1.00 30.08 289 SER A C 1
ATOM 2345 O O . SER A 1 289 ? 39.669 20.187 -131.355 1.00 30.08 289 SER A O 1
ATOM 2347 N N . ARG A 1 290 ? 38.076 21.778 -131.692 1.00 32.88 290 ARG A N 1
ATOM 2348 C CA . ARG A 1 290 ? 37.039 21.376 -130.720 1.00 32.88 290 ARG A CA 1
ATOM 2349 C C . ARG A 1 290 ? 37.410 21.594 -129.245 1.00 32.88 290 ARG A C 1
ATOM 2351 O O . ARG A 1 290 ? 38.463 21.192 -128.792 1.00 32.88 290 ARG A O 1
ATOM 2358 N N . GLY A 1 291 ? 36.568 22.195 -128.415 1.00 31.31 291 GLY A N 1
ATOM 2359 C CA . GLY A 1 291 ? 35.202 22.673 -128.599 1.00 31.31 291 GLY A CA 1
ATOM 2360 C C . GLY A 1 291 ? 34.538 22.848 -127.228 1.00 31.31 291 GLY A C 1
ATOM 2361 O O . GLY A 1 291 ? 34.832 22.084 -126.318 1.00 31.31 291 GLY A O 1
ATOM 2362 N N . THR A 1 292 ? 33.655 23.851 -127.134 1.00 32.62 292 THR A N 1
ATOM 2363 C CA . THR A 1 292 ? 32.333 23.824 -126.455 1.00 32.62 292 THR A CA 1
ATOM 2364 C C . THR A 1 292 ? 32.279 23.388 -124.977 1.00 32.62 292 THR A C 1
ATOM 2366 O O . THR A 1 292 ? 32.533 22.239 -124.654 1.00 32.62 292 THR A O 1
ATOM 2369 N N . SER A 1 293 ? 32.029 24.279 -124.009 1.00 29.98 293 SER A N 1
ATOM 2370 C CA . SER A 1 293 ? 30.749 24.936 -123.646 1.00 29.98 293 SER A CA 1
ATOM 2371 C C . SER A 1 293 ? 29.696 24.025 -122.994 1.00 29.98 293 SER A C 1
ATOM 2373 O O . SER A 1 293 ? 29.232 23.083 -123.626 1.00 29.98 293 SER A O 1
ATOM 2375 N N . GLY A 1 294 ? 29.212 24.446 -121.815 1.00 28.06 294 GLY A N 1
ATOM 2376 C CA . GLY A 1 294 ? 27.927 24.046 -121.216 1.00 28.06 294 GLY A CA 1
ATOM 2377 C C . GLY A 1 294 ? 27.924 22.657 -120.560 1.00 28.06 294 GLY A C 1
ATOM 2378 O O . GLY A 1 294 ? 28.690 21.789 -120.928 1.00 28.06 294 GLY A O 1
ATOM 2379 N N . SER A 1 295 ? 27.083 22.319 -119.589 1.00 31.08 295 SER A N 1
ATOM 2380 C CA . SER A 1 295 ? 25.947 23.007 -118.996 1.00 31.08 295 SER A CA 1
ATOM 2381 C C . SER A 1 295 ? 25.397 22.101 -117.880 1.00 31.08 295 SER A C 1
ATOM 2383 O O . SER A 1 295 ? 25.271 20.899 -118.075 1.00 31.08 295 SER A O 1
ATOM 2385 N N . THR A 1 296 ? 24.960 22.722 -116.780 1.00 31.92 296 THR A N 1
ATOM 2386 C CA . THR A 1 296 ? 23.727 22.427 -116.013 1.00 31.92 296 THR A CA 1
ATOM 2387 C C . THR A 1 296 ? 23.492 21.127 -115.224 1.00 31.92 296 THR A C 1
ATOM 2389 O O . THR A 1 296 ? 23.428 20.045 -115.789 1.00 31.92 296 THR A O 1
ATOM 2392 N N . ARG A 1 297 ? 22.999 21.385 -113.988 1.00 32.81 297 ARG A N 1
ATOM 2393 C CA . ARG A 1 297 ? 21.848 20.751 -113.286 1.00 32.81 297 ARG A CA 1
ATOM 2394 C C . ARG A 1 297 ? 22.076 19.324 -112.743 1.00 32.81 297 ARG A C 1
ATOM 2396 O O . ARG A 1 297 ? 22.721 18.519 -113.377 1.00 32.81 297 ARG A O 1
ATOM 2403 N N . THR A 1 298 ? 21.525 18.877 -111.608 1.00 35.09 298 THR A N 1
ATOM 2404 C CA . THR A 1 298 ? 20.604 19.409 -110.576 1.00 35.09 298 THR A CA 1
ATOM 2405 C C . THR A 1 298 ? 20.411 18.341 -109.493 1.00 35.09 298 THR A C 1
ATOM 2407 O O . THR A 1 298 ? 20.402 17.181 -109.873 1.00 35.09 298 THR A O 1
ATOM 2410 N N . ARG A 1 299 ? 20.029 18.782 -108.268 1.00 33.81 299 ARG A N 1
ATOM 2411 C CA . ARG A 1 299 ? 19.084 18.157 -107.287 1.00 33.81 299 ARG A CA 1
ATOM 2412 C C . ARG A 1 299 ? 19.420 16.727 -106.811 1.00 33.81 299 ARG A C 1
ATOM 2414 O O . ARG A 1 299 ? 19.838 15.899 -107.588 1.00 33.81 299 ARG A O 1
ATOM 2421 N N . LYS A 1 300 ? 19.133 16.249 -105.600 1.00 39.25 300 LYS A N 1
ATOM 2422 C CA . LYS A 1 300 ? 18.445 16.596 -104.327 1.00 39.25 300 LYS A CA 1
ATOM 2423 C C . LYS A 1 300 ? 18.609 15.282 -103.501 1.00 39.25 300 LYS A C 1
ATOM 2425 O O . LYS A 1 300 ? 18.729 14.238 -104.125 1.00 39.25 300 LYS A O 1
ATOM 2430 N N . HIS A 1 301 ? 18.660 15.162 -102.176 1.00 38.66 301 HIS A N 1
ATOM 2431 C CA . HIS A 1 301 ? 17.808 15.580 -101.050 1.00 38.66 301 HIS A CA 1
ATOM 2432 C C . HIS A 1 301 ? 18.615 15.238 -99.758 1.00 38.66 301 HIS A C 1
ATOM 2434 O O . HIS A 1 301 ? 19.418 14.313 -99.797 1.00 38.66 301 HIS A O 1
ATOM 2440 N N . ALA A 1 302 ? 18.630 16.087 -98.716 1.00 37.41 302 ALA A N 1
ATOM 2441 C CA . ALA A 1 302 ? 17.895 15.971 -97.428 1.00 37.41 302 ALA A CA 1
ATOM 2442 C C . ALA A 1 302 ? 18.194 14.676 -96.628 1.00 37.41 302 ALA A C 1
ATOM 2444 O O . ALA A 1 302 ? 18.106 13.601 -97.195 1.00 37.41 302 ALA A O 1
ATOM 2445 N N . THR A 1 303 ? 18.549 14.677 -95.335 1.00 39.06 303 THR A N 1
ATOM 2446 C CA . THR A 1 303 ? 18.089 15.459 -94.155 1.00 39.06 303 THR A CA 1
ATOM 2447 C C . THR A 1 303 ? 19.245 15.678 -93.146 1.00 39.06 303 THR A C 1
ATOM 2449 O O . THR A 1 303 ? 20.114 14.824 -93.038 1.00 39.06 303 THR A O 1
ATOM 2452 N N . ARG A 1 304 ? 19.420 16.853 -92.507 1.00 32.59 304 ARG A N 1
ATOM 2453 C CA . ARG A 1 304 ? 18.809 17.313 -91.223 1.00 32.59 304 ARG A CA 1
ATOM 2454 C C . ARG A 1 304 ? 19.085 16.303 -90.079 1.00 32.59 304 ARG A C 1
ATOM 2456 O O . ARG A 1 304 ? 18.728 15.145 -90.222 1.00 32.59 304 ARG A O 1
ATOM 2463 N N . THR A 1 305 ? 19.708 16.640 -88.941 1.00 38.50 305 THR A N 1
ATOM 2464 C CA . THR A 1 305 ? 19.289 17.682 -87.979 1.00 38.50 305 THR A CA 1
ATOM 2465 C C . THR A 1 305 ? 20.401 18.012 -86.962 1.00 38.50 305 THR A C 1
ATOM 2467 O O . THR A 1 305 ? 21.229 17.169 -86.634 1.00 38.50 305 THR A O 1
ATOM 2470 N N . SER A 1 306 ? 20.387 19.257 -86.485 1.00 37.59 306 SER A N 1
ATOM 2471 C CA . SER A 1 306 ? 21.244 19.890 -85.481 1.00 37.59 306 SER A CA 1
ATOM 2472 C C . SER A 1 306 ? 20.877 19.562 -84.025 1.00 37.59 306 SER A C 1
ATOM 2474 O O . SER A 1 306 ? 19.724 19.270 -83.730 1.00 37.59 306 SER A O 1
ATOM 2476 N N . ILE A 1 307 ? 21.864 19.746 -83.140 1.00 44.28 307 ILE A N 1
ATOM 2477 C CA . ILE A 1 307 ? 21.834 20.432 -81.827 1.00 44.28 307 ILE A CA 1
ATOM 2478 C C . ILE A 1 307 ? 20.445 20.690 -81.203 1.00 44.28 307 ILE A C 1
ATOM 2480 O O . ILE A 1 307 ? 19.656 21.447 -81.768 1.00 44.28 307 ILE A O 1
ATOM 2484 N N . PHE A 1 308 ? 20.251 20.247 -79.953 1.00 31.06 308 PHE A N 1
ATOM 2485 C CA . PHE A 1 308 ? 19.536 21.041 -78.944 1.00 31.06 308 PHE A CA 1
ATOM 2486 C C . PHE A 1 308 ? 20.032 20.744 -77.516 1.00 31.06 308 PHE A C 1
ATOM 2488 O O . PHE A 1 308 ? 20.187 19.589 -77.125 1.00 31.06 308 PHE A O 1
ATOM 2495 N N . ASN A 1 309 ? 20.287 21.814 -76.762 1.00 38.03 309 ASN A N 1
ATOM 2496 C CA . ASN A 1 309 ? 20.545 21.830 -75.322 1.00 38.03 309 ASN A CA 1
ATOM 2497 C C . ASN A 1 309 ? 19.218 21.809 -74.540 1.00 38.03 309 ASN A C 1
ATOM 2499 O O . ASN A 1 309 ? 18.302 22.535 -74.906 1.00 38.03 309 ASN A O 1
ATOM 2503 N N . GLY A 1 310 ? 19.207 21.161 -73.370 1.00 37.19 310 GLY A N 1
ATOM 2504 C CA . GLY A 1 310 ? 18.685 21.797 -72.152 1.00 37.19 310 GLY A CA 1
ATOM 2505 C C . GLY A 1 310 ? 17.352 21.329 -71.535 1.00 37.19 310 GLY A C 1
ATOM 2506 O O . GLY A 1 310 ? 16.296 21.469 -72.134 1.00 37.19 310 GLY A O 1
ATOM 2507 N N . VAL A 1 311 ? 17.469 21.004 -70.234 1.00 40.84 311 VAL A N 1
ATOM 2508 C CA . VAL A 1 311 ? 16.592 21.378 -69.092 1.00 40.84 311 VAL A CA 1
ATOM 2509 C C . VAL A 1 311 ? 15.441 20.435 -68.663 1.00 40.84 311 VAL A C 1
ATOM 2511 O O . VAL A 1 311 ? 14.499 20.186 -69.398 1.00 40.84 311 VAL A O 1
ATOM 2514 N N . TYR A 1 312 ? 15.570 19.986 -67.397 1.00 43.44 312 TYR A N 1
ATOM 2515 C CA . TYR A 1 312 ? 14.597 19.631 -66.335 1.00 43.44 312 TYR A CA 1
ATOM 2516 C C . TYR A 1 312 ? 13.129 19.291 -66.676 1.00 43.44 312 TYR A C 1
ATOM 2518 O O . TYR A 1 312 ? 12.416 20.095 -67.264 1.00 43.44 312 TYR A O 1
ATOM 2526 N N . THR A 1 313 ? 12.603 18.217 -66.064 1.00 42.53 313 THR A N 1
ATOM 2527 C CA . THR A 1 313 ? 11.598 18.261 -64.966 1.00 42.53 313 THR A CA 1
ATOM 2528 C C . THR A 1 313 ? 11.245 16.852 -64.451 1.00 42.53 313 THR A C 1
ATOM 2530 O O . THR A 1 313 ? 11.534 15.840 -65.077 1.00 42.53 313 THR A O 1
ATOM 2533 N N . SER A 1 314 ? 10.695 16.843 -63.239 1.00 40.28 314 SER A N 1
ATOM 2534 C CA . SER A 1 314 ? 10.304 15.762 -62.327 1.00 40.28 314 SER A CA 1
ATOM 2535 C C . SER A 1 314 ? 9.130 14.870 -62.753 1.00 40.28 314 SER A C 1
ATOM 2537 O O . SER A 1 314 ? 8.200 15.366 -63.380 1.00 40.28 314 SER A O 1
ATOM 2539 N N . SER A 1 315 ? 9.048 13.671 -62.168 1.00 39.38 315 SER A N 1
ATOM 2540 C CA . SER A 1 315 ? 7.868 13.178 -61.420 1.00 39.38 315 SER A CA 1
ATOM 2541 C C . SER A 1 315 ? 8.304 11.976 -60.563 1.00 39.38 315 SER A C 1
ATOM 2543 O O . SER A 1 315 ? 9.078 11.157 -61.051 1.00 39.38 315 SER A O 1
ATOM 2545 N N . ASN A 1 316 ? 8.073 12.019 -59.246 1.00 41.34 316 ASN A N 1
ATOM 2546 C CA . ASN A 1 316 ? 7.060 11.218 -58.528 1.00 41.34 316 ASN A CA 1
ATOM 2547 C C . ASN A 1 316 ? 7.195 9.706 -58.708 1.00 41.34 316 ASN A C 1
ATOM 2549 O O . ASN A 1 316 ? 6.916 9.227 -59.827 1.00 41.34 316 ASN A O 1
#

Radius of gyration: 69.84 Å; chains: 1; bounding box: 120×55×198 Å

pLDDT: mean 72.29, std 25.0, range [26.25, 98.0]

InterPro domains:
  IPR019347 Axonemal dynein light chain [PF10211] (62-227)
  IPR019347 Axonemal dynein light chain [PTHR13183] (36-226)

Secondary structure (DSSP, 8-state):
---------------------SSHHHHHHHHHH--SSS-EE----------HHHHHHHHHHHHHHHHHSPPPB--SSS---BPEEP-PPPPHHHHHHHHHHHHHHHHHTT--SSS--HHHHHHHHHHHHHHHHHHHHH-HHHHHHHHHHHHHHHHHHHHHHHHHHHHHHHHHHHHHHHHHHHHHHHHHHHHHHHHHHHHHHHHHHHHHHHHHHHHHHHHHHHHHHHHHHHHHHHHHHHHHHHHHHHHHHHHHHHHHHHHHHHHHHHHHHHHHTS------------------------------------------

Sequence (316 aa):
MKNNTKESDNEGVWITVSGEASERSTEKDNLLHKNPFLKTEKESKDACEQNGEQEKQNARLQDFLHAIIKPPSENRSHTDSILSLSITHRNRPQLQELTHEYEDFCKTYQTKQTGIDHTRTHLTFQLFDELIRECAIDCSERGLMMVRVRDEAKMTLDAYQMLFSLNKGTFTTKSDHSLRSLAEQNQRLLNATEKKRALQSQILHYKNLMANTEKTMEMLRNSHKQTLLNHEKSLRVLIFYFLDITVLFSQKKTKTKTKKAEEQLQALLEAVKVQGGSLLRKKTAHNASRGTSGSTRTRKHATRTSIFNGVYTSSN

Organism: Reticulomyxa filosa (NCBI:txid46433)

Foldseek 3Di:
DDDDDPPPPPPDPPPPPPDPPDDPVVVLVVLVQDLPLFDWDQDDPDDDDDDVVVVVVLVVLQVLLCVLDPQRFPPDDDDGRRTTGDLDADDPVVVVVSVVVLVVQCVVVVPDPDDDDPSNVSNVVSVLSNVLSNLCSVPVVRSVVSSVVSVVVVVVVVVVVVVVVVVVVVVVVVVVVVVVVVVVVVVVVVVVVVVVVVVVVVVVVVVVVVVVVVVVVVVVVVVVVVVVVVVVVVVVVVVVVVVVVVVVVVVVVVVVVVVVVVVVVVVVVVVVVPDDDDDDDDDDDDDDDDDDDYDDDDDDDDDDDDDDDYDDDDDD